Protein AF-A0AAD7W9Z5-F1 (afdb_monomer_lite)

pLDDT: mean 71.39, std 14.76, range [36.97, 93.81]

Organism: NCBI:txid143900

Structure (mmCIF, N/CA/C/O backbone):
data_AF-A0AAD7W9Z5-F1
#
_entry.id   AF-A0AAD7W9Z5-F1
#
loop_
_atom_site.group_PDB
_atom_site.id
_atom_site.type_symbol
_atom_site.label_atom_id
_atom_site.label_alt_id
_atom_site.label_comp_id
_atom_site.label_asym_id
_atom_site.label_entity_id
_atom_site.label_seq_id
_atom_site.pdbx_PDB_ins_code
_atom_site.Cartn_x
_atom_site.Cartn_y
_atom_site.Cartn_z
_atom_site.occupancy
_atom_site.B_iso_or_equiv
_atom_site.auth_seq_id
_atom_site.auth_comp_id
_atom_site.auth_asym_id
_atom_site.auth_atom_id
_atom_site.pdbx_PDB_model_num
ATOM 1 N N . MET A 1 1 ? -19.183 -27.902 31.928 1.00 38.31 1 MET A N 1
ATOM 2 C CA . MET A 1 1 ? -18.610 -26.879 32.825 1.00 38.31 1 MET A CA 1
ATOM 3 C C . MET A 1 1 ? -18.369 -27.532 34.178 1.00 38.31 1 MET A C 1
ATOM 5 O O . MET A 1 1 ? -19.325 -27.773 34.893 1.00 38.31 1 MET A O 1
ATOM 9 N N . LYS A 1 2 ? -17.130 -27.934 34.472 1.00 39.66 2 LYS A N 1
ATOM 10 C CA . LYS A 1 2 ? -16.700 -28.478 35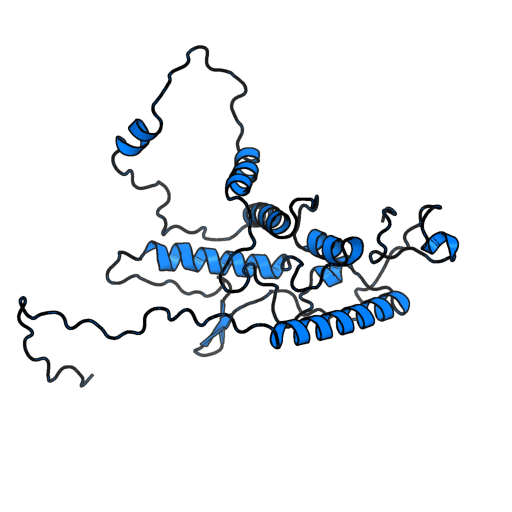.775 1.00 39.66 2 LYS A CA 1
ATOM 11 C C . LYS A 1 2 ? -15.309 -27.914 36.076 1.00 39.66 2 LYS A C 1
ATOM 13 O O . LYS A 1 2 ? -14.320 -28.629 36.000 1.00 39.66 2 LYS A O 1
ATOM 18 N N . GLY A 1 3 ? -15.227 -26.596 36.235 1.00 38.38 3 GLY A N 1
ATOM 19 C CA . GLY A 1 3 ? -13.948 -25.889 36.378 1.00 38.38 3 GLY A CA 1
ATOM 20 C C . GLY A 1 3 ? -13.946 -24.786 37.430 1.00 38.38 3 GLY A C 1
ATOM 21 O O . GLY A 1 3 ? -12.981 -24.044 37.490 1.00 38.38 3 GLY A O 1
ATOM 22 N N . LEU A 1 4 ? -15.008 -24.667 38.230 1.00 47.62 4 LEU A N 1
ATOM 23 C CA . LEU A 1 4 ? -15.148 -23.640 39.270 1.00 47.62 4 LEU A CA 1
ATOM 24 C C . LEU A 1 4 ? -15.564 -24.275 40.604 1.00 47.62 4 LEU A C 1
ATOM 26 O O . LEU A 1 4 ? -16.461 -23.800 41.285 1.00 47.62 4 LEU A O 1
ATOM 30 N N . GLU A 1 5 ? -14.943 -25.397 40.956 1.00 41.91 5 GLU A N 1
ATOM 31 C CA . GLU A 1 5 ? -15.053 -25.985 42.294 1.00 41.91 5 GLU A CA 1
ATOM 32 C C . GLU A 1 5 ? -13.655 -25.943 42.915 1.00 41.91 5 GLU A C 1
ATOM 34 O O . GLU A 1 5 ? -12.908 -26.916 42.854 1.00 41.91 5 GLU A O 1
ATOM 39 N N . GLY A 1 6 ? -13.258 -24.767 43.412 1.00 47.81 6 GLY A N 1
ATOM 40 C CA . GLY A 1 6 ? -11.971 -24.601 44.094 1.00 47.81 6 GLY A CA 1
ATOM 41 C C . GLY A 1 6 ? -11.399 -23.184 44.155 1.00 47.81 6 GLY A C 1
ATOM 42 O O . GLY A 1 6 ? -10.184 -23.057 44.253 1.00 47.81 6 GLY A O 1
ATOM 43 N N . GLU A 1 7 ? -12.211 -22.128 44.069 1.00 50.47 7 GLU A N 1
ATOM 44 C CA . GLU A 1 7 ? -11.710 -20.776 44.340 1.00 50.47 7 GLU A CA 1
ATOM 45 C C . GLU A 1 7 ? -11.716 -20.545 45.858 1.00 50.47 7 GLU A C 1
ATOM 47 O O . GLU A 1 7 ? -12.771 -20.401 46.473 1.00 50.47 7 GLU A O 1
ATOM 52 N N . GLU A 1 8 ? -10.527 -20.567 46.470 1.00 59.66 8 GLU A N 1
ATOM 53 C CA . GLU A 1 8 ? -10.303 -19.917 47.765 1.00 59.66 8 GLU A CA 1
ATOM 54 C C . GLU A 1 8 ? -10.731 -18.447 47.635 1.00 59.66 8 GLU A C 1
ATOM 56 O O . GLU A 1 8 ? -10.364 -17.780 46.665 1.00 59.66 8 GLU A O 1
ATOM 61 N N . GLU A 1 9 ? -11.523 -17.945 48.589 1.00 54.59 9 GLU A N 1
ATOM 62 C CA . GLU A 1 9 ? -11.908 -16.533 48.658 1.00 54.59 9 GLU A CA 1
ATOM 63 C C . GLU A 1 9 ? -10.648 -15.666 48.786 1.00 54.59 9 GLU A C 1
ATOM 65 O O . GLU A 1 9 ? -10.122 -15.466 49.880 1.00 54.59 9 GLU A O 1
ATOM 70 N N . SER A 1 10 ? -10.151 -15.142 47.663 1.00 62.84 10 SER A N 1
ATOM 71 C CA . SER A 1 10 ? -9.037 -14.199 47.670 1.00 62.84 10 SER A CA 1
ATOM 72 C C . SER A 1 10 ? -9.493 -12.907 48.344 1.00 62.84 10 SER A C 1
ATOM 74 O O . SER A 1 10 ? -10.409 -12.228 47.863 1.00 62.84 10 SER A O 1
ATOM 76 N N . THR A 1 11 ? -8.874 -12.558 49.466 1.00 65.62 11 THR A N 1
ATOM 77 C CA . THR A 1 11 ? -9.219 -11.341 50.206 1.00 65.62 11 THR A CA 1
ATOM 78 C C . THR A 1 11 ? -8.759 -10.093 49.442 1.00 65.62 11 THR A C 1
ATOM 80 O O . THR A 1 11 ? -7.706 -10.085 48.812 1.00 65.62 11 THR A O 1
ATOM 83 N N . PHE A 1 12 ? -9.521 -8.992 49.503 1.00 66.44 12 PHE A N 1
ATOM 84 C CA . PHE A 1 12 ? -9.233 -7.749 48.753 1.00 66.44 12 PHE A CA 1
ATOM 85 C C . PHE A 1 12 ? -7.821 -7.173 48.996 1.00 66.44 12 PHE A C 1
ATOM 87 O O . PHE A 1 12 ? -7.285 -6.454 48.156 1.00 66.44 12 PHE A O 1
ATOM 94 N N . TYR A 1 13 ? -7.217 -7.487 50.144 1.00 76.19 13 TYR A N 1
ATOM 95 C CA . TYR A 1 13 ? -5.885 -7.022 50.537 1.00 76.19 13 TYR A CA 1
ATOM 96 C C . TYR A 1 13 ? -4.757 -7.999 50.187 1.00 76.19 13 TYR A C 1
ATOM 98 O O . TYR A 1 13 ? -3.604 -7.743 50.543 1.00 76.19 13 TYR A O 1
ATOM 106 N N . GLU A 1 14 ? -5.050 -9.108 49.507 1.00 77.44 14 GLU A N 1
ATOM 107 C CA . GLU A 1 14 ? -4.006 -10.026 49.077 1.00 77.44 14 GLU A CA 1
ATOM 108 C C . GLU A 1 14 ? -3.076 -9.365 48.054 1.00 77.44 14 GLU A C 1
ATOM 110 O O . GLU A 1 14 ? -3.528 -8.807 47.047 1.00 77.44 14 GLU A O 1
ATOM 115 N N . PRO A 1 15 ? -1.750 -9.432 48.269 1.00 74.06 15 PRO A N 1
ATOM 116 C CA . PRO A 1 15 ? -0.794 -8.943 47.294 1.00 74.06 15 PRO A CA 1
ATOM 117 C C . PRO A 1 15 ? -0.960 -9.696 45.971 1.00 74.06 15 PRO A C 1
ATOM 119 O O . PRO A 1 15 ? -0.694 -10.899 45.892 1.00 74.06 15 PRO A O 1
ATOM 122 N N . ILE A 1 16 ? -1.341 -8.980 44.911 1.00 77.81 16 ILE A N 1
ATOM 123 C CA . ILE A 1 16 ? -1.392 -9.537 43.557 1.00 77.81 16 ILE A CA 1
ATOM 124 C C . ILE A 1 16 ? 0.024 -9.993 43.190 1.00 77.81 16 ILE A C 1
ATOM 126 O O . ILE A 1 16 ? 0.929 -9.179 42.974 1.00 77.81 16 ILE A O 1
ATOM 130 N N . LYS A 1 17 ? 0.238 -11.313 43.133 1.00 75.25 17 LYS A N 1
ATOM 131 C CA . LYS A 1 17 ? 1.529 -11.881 42.734 1.00 75.25 17 LYS A CA 1
ATOM 132 C C . LYS A 1 17 ? 1.850 -11.400 41.323 1.00 75.25 17 LYS A C 1
ATOM 134 O O . LYS A 1 17 ? 1.059 -11.583 40.401 1.00 75.25 17 LYS A O 1
ATOM 139 N N . LYS A 1 18 ? 3.027 -10.788 41.157 1.00 58.56 18 LYS A N 1
ATOM 140 C CA . LYS A 1 18 ? 3.518 -10.309 39.861 1.00 58.56 18 LYS A CA 1
ATOM 141 C C . LYS A 1 18 ? 3.390 -11.428 38.828 1.00 58.56 18 LYS A C 1
ATOM 143 O O . LYS A 1 18 ? 4.046 -12.463 38.951 1.00 58.56 18 LYS A O 1
ATOM 148 N N . ASN A 1 19 ? 2.556 -11.201 37.818 1.00 58.66 19 ASN A N 1
ATOM 149 C CA . ASN A 1 19 ? 2.355 -12.155 36.743 1.00 58.66 19 ASN A CA 1
ATOM 150 C C . ASN A 1 19 ? 3.692 -12.333 35.998 1.00 58.66 19 ASN A C 1
ATOM 152 O O . ASN A 1 19 ? 4.247 -11.362 35.479 1.00 58.66 19 ASN A O 1
ATOM 156 N N . ARG A 1 20 ? 4.250 -13.552 35.994 1.00 57.69 20 ARG A N 1
ATOM 157 C CA . ARG A 1 20 ? 5.502 -13.891 35.287 1.00 57.69 20 ARG A CA 1
ATOM 158 C C . ARG A 1 20 ? 5.224 -14.179 33.812 1.00 57.69 20 ARG A C 1
ATOM 160 O O . ARG A 1 20 ? 5.659 -15.188 33.271 1.00 57.69 20 ARG A O 1
ATOM 167 N N . VAL A 1 21 ? 4.460 -13.308 33.171 1.00 54.50 21 VAL A N 1
ATOM 168 C CA . VAL A 1 21 ? 4.366 -13.309 31.716 1.00 54.50 21 VAL A CA 1
ATOM 169 C C . VAL A 1 21 ? 5.627 -12.639 31.188 1.00 54.50 21 VAL A C 1
ATOM 171 O O . VAL A 1 21 ? 5.911 -11.488 31.524 1.00 54.50 21 VAL A O 1
ATOM 174 N N . ASP A 1 22 ? 6.408 -13.379 30.403 1.00 51.34 22 ASP A N 1
ATOM 175 C CA . ASP A 1 22 ? 7.519 -12.837 29.621 1.00 51.34 22 ASP A CA 1
ATOM 176 C C . ASP A 1 22 ? 6.942 -11.854 28.590 1.00 51.34 22 ASP A C 1
ATOM 178 O O . ASP A 1 22 ? 6.667 -12.199 27.441 1.00 51.34 22 ASP A O 1
ATOM 182 N N . PHE A 1 23 ? 6.688 -10.615 29.011 1.00 56.97 23 PHE A N 1
ATOM 183 C CA . PHE A 1 23 ? 6.266 -9.558 28.105 1.00 56.97 23 PHE A CA 1
ATOM 184 C C . PHE A 1 23 ? 7.381 -9.281 27.102 1.00 56.97 23 PHE A C 1
ATOM 186 O O . PHE A 1 23 ? 8.510 -8.994 27.496 1.00 56.97 23 PHE A O 1
ATOM 193 N N . PHE A 1 24 ? 7.023 -9.356 25.816 1.00 49.00 24 PHE A N 1
ATOM 194 C CA . PHE A 1 24 ? 7.778 -8.872 24.659 1.00 49.00 24 PHE A CA 1
ATOM 195 C C . PHE A 1 24 ? 9.296 -8.919 24.843 1.00 49.00 24 PHE A C 1
ATOM 197 O O . PHE A 1 24 ? 9.977 -7.892 24.849 1.00 49.00 24 PHE A O 1
ATOM 204 N N . ARG A 1 25 ? 9.845 -10.130 24.963 1.00 49.53 25 ARG A N 1
ATOM 205 C CA . ARG A 1 25 ? 11.282 -10.330 24.800 1.00 49.53 25 ARG A CA 1
ATOM 206 C C . ARG A 1 25 ? 11.608 -9.951 23.355 1.00 49.53 25 ARG A C 1
ATOM 208 O O . ARG A 1 25 ? 11.335 -10.722 22.438 1.00 49.53 25 ARG A O 1
ATOM 215 N N . GLN A 1 26 ? 12.117 -8.739 23.139 1.00 53.81 26 GLN A N 1
ATOM 216 C CA . GLN A 1 26 ? 12.660 -8.353 21.842 1.00 53.81 26 GLN A CA 1
ATOM 217 C C . GLN A 1 26 ? 13.863 -9.256 21.592 1.00 53.81 26 GLN A C 1
ATOM 219 O O . GLN A 1 26 ? 14.932 -9.070 22.171 1.00 53.81 26 GLN A O 1
ATOM 224 N N . VAL A 1 27 ? 13.655 -10.297 20.788 1.00 57.66 27 VAL A N 1
ATOM 225 C CA . VAL A 1 27 ? 14.752 -11.121 20.301 1.00 57.66 27 VAL A CA 1
ATOM 226 C C . VAL A 1 27 ? 15.644 -10.183 19.484 1.00 57.66 27 VAL A C 1
ATOM 228 O O . VAL A 1 27 ? 15.124 -9.499 18.597 1.00 57.66 27 VAL A O 1
ATOM 231 N N . PRO A 1 28 ? 16.953 -10.089 19.779 1.00 54.38 28 PRO A N 1
ATOM 232 C CA . PRO A 1 28 ? 17.857 -9.331 18.931 1.00 54.38 28 PRO A CA 1
ATOM 233 C C . PRO A 1 28 ? 17.739 -9.881 17.510 1.00 54.38 28 PRO A C 1
ATOM 235 O O . PRO A 1 28 ? 17.799 -11.096 17.315 1.00 54.38 28 PRO A O 1
ATOM 238 N N . ALA A 1 29 ? 17.529 -9.003 16.530 1.00 56.59 29 ALA A N 1
ATOM 239 C CA . ALA A 1 29 ? 17.425 -9.410 15.137 1.00 56.59 29 ALA A CA 1
ATOM 240 C C . ALA A 1 29 ? 18.687 -10.196 14.743 1.00 56.59 29 ALA A C 1
ATOM 242 O O . ALA A 1 29 ? 19.795 -9.659 14.781 1.00 56.59 29 ALA A O 1
ATOM 243 N N . SER A 1 30 ? 18.528 -11.476 14.395 1.00 53.31 30 SER A N 1
ATOM 244 C CA . SER A 1 30 ? 19.620 -12.272 13.842 1.00 53.31 30 SER A CA 1
ATOM 245 C C . SER A 1 30 ? 19.952 -11.740 12.453 1.00 53.31 30 SER A C 1
ATOM 247 O O . SER A 1 30 ? 19.076 -11.678 11.587 1.00 53.31 30 SER A O 1
ATOM 249 N N . VAL A 1 31 ? 21.206 -11.366 12.234 1.00 50.00 31 VAL A N 1
ATOM 250 C CA . VAL A 1 31 ? 21.675 -10.872 10.942 1.00 50.00 31 VAL A CA 1
ATOM 251 C C . VAL A 1 31 ? 21.902 -12.073 10.003 1.00 50.00 31 VAL A C 1
ATOM 253 O O . VAL A 1 31 ? 22.702 -12.957 10.293 1.00 50.00 31 VAL A O 1
ATOM 256 N N . ASP A 1 32 ? 21.176 -12.063 8.880 1.00 54.38 32 ASP A N 1
ATOM 257 C CA . ASP A 1 32 ? 21.696 -12.318 7.521 1.00 54.38 32 ASP A CA 1
ATOM 258 C C . ASP A 1 32 ? 21.782 -13.706 6.858 1.00 54.38 32 ASP A C 1
ATOM 260 O O . ASP A 1 32 ? 22.484 -13.838 5.860 1.00 54.38 32 ASP A O 1
ATOM 264 N N . SER A 1 33 ? 21.010 -14.727 7.244 1.00 46.16 33 SER A N 1
ATOM 265 C CA . SER A 1 33 ? 20.827 -15.885 6.328 1.00 46.16 33 SER A CA 1
ATOM 266 C C . SER A 1 33 ? 19.616 -15.731 5.396 1.00 46.16 33 SER A C 1
ATOM 268 O O . SER A 1 33 ? 19.648 -16.147 4.236 1.00 46.16 33 SER A O 1
ATOM 270 N N . SER A 1 34 ? 18.550 -15.088 5.876 1.00 56.56 34 SER A N 1
ATOM 271 C CA . SER A 1 34 ? 17.304 -14.869 5.136 1.00 56.56 34 SER A CA 1
ATOM 272 C C . SER A 1 34 ? 17.461 -13.842 4.012 1.00 56.56 34 SER A C 1
ATOM 274 O O . SER A 1 34 ? 17.059 -14.132 2.889 1.00 56.56 34 SER A O 1
ATOM 276 N N . LYS A 1 35 ? 18.125 -12.704 4.262 1.00 56.22 35 LYS A N 1
ATOM 277 C CA . LYS A 1 35 ? 18.332 -11.649 3.248 1.00 56.22 35 LYS A CA 1
ATOM 278 C C . LYS A 1 35 ? 19.175 -12.132 2.061 1.00 56.22 35 LYS A C 1
ATOM 280 O O . LYS A 1 35 ? 18.833 -11.870 0.913 1.00 56.22 35 LYS A O 1
ATOM 285 N N . GLN A 1 36 ? 20.226 -12.926 2.306 1.00 53.44 36 GLN A N 1
ATOM 286 C CA . GLN A 1 36 ? 21.023 -13.552 1.237 1.00 53.44 36 GLN A CA 1
ATOM 287 C C . GLN A 1 36 ? 20.207 -14.520 0.368 1.00 53.44 36 GLN A C 1
ATOM 289 O O . GLN A 1 36 ? 20.426 -14.596 -0.844 1.00 53.44 36 GLN A O 1
ATOM 294 N N . LYS A 1 37 ? 19.273 -15.268 0.969 1.00 59.41 37 LYS A N 1
ATOM 295 C CA . LYS A 1 37 ? 18.386 -16.168 0.226 1.00 59.41 37 LYS A CA 1
ATOM 296 C C . LYS A 1 37 ? 17.432 -15.378 -0.674 1.00 59.41 37 LYS A C 1
ATOM 298 O O . LYS A 1 37 ? 17.303 -15.731 -1.844 1.00 59.41 37 LYS A O 1
ATOM 303 N N . VAL A 1 38 ? 16.861 -14.284 -0.167 1.00 61.81 38 VAL A N 1
ATOM 304 C CA . VAL A 1 38 ? 15.957 -13.422 -0.944 1.00 61.81 38 VAL A CA 1
ATOM 305 C C . VAL A 1 38 ? 16.690 -12.716 -2.087 1.00 61.81 38 VAL A C 1
ATOM 307 O O . VAL A 1 38 ? 16.250 -12.806 -3.226 1.00 61.81 38 VAL A O 1
ATOM 310 N N . LEU A 1 39 ? 17.878 -12.148 -1.848 1.00 56.28 39 LEU A N 1
ATOM 311 C CA . LEU A 1 39 ? 18.725 -11.560 -2.902 1.00 56.28 39 LEU A CA 1
ATOM 312 C C . LEU A 1 39 ? 19.033 -12.547 -4.045 1.00 56.28 39 LEU A C 1
ATOM 314 O O . LEU A 1 39 ? 19.090 -12.169 -5.216 1.00 56.28 39 LEU A O 1
ATOM 318 N N . LYS A 1 40 ? 19.234 -13.831 -3.724 1.00 60.00 40 LYS A N 1
ATOM 319 C CA . LYS A 1 40 ? 19.494 -14.876 -4.725 1.00 60.00 40 LYS A CA 1
ATOM 320 C C . LYS A 1 40 ? 18.236 -15.235 -5.521 1.00 60.00 40 LYS A C 1
ATOM 322 O O . LYS A 1 40 ? 18.338 -15.477 -6.725 1.00 60.00 40 LYS A O 1
ATOM 327 N N . GLU A 1 41 ? 17.077 -15.268 -4.870 1.00 63.50 41 GLU A N 1
ATOM 328 C CA . GLU A 1 41 ? 15.776 -15.462 -5.520 1.00 63.50 41 GLU A CA 1
ATOM 329 C C . GLU A 1 41 ? 15.432 -14.273 -6.435 1.00 63.50 41 GLU A C 1
ATOM 331 O O . GLU A 1 41 ? 15.029 -14.488 -7.580 1.00 63.50 41 GLU A O 1
ATOM 336 N N . ASP A 1 42 ? 15.723 -13.046 -5.996 1.00 63.69 42 ASP A N 1
ATOM 337 C CA . ASP A 1 42 ? 15.557 -11.805 -6.758 1.00 63.69 42 ASP A CA 1
ATOM 338 C C . ASP A 1 42 ? 16.439 -11.776 -8.015 1.00 63.69 42 ASP A C 1
ATOM 340 O O . ASP A 1 42 ? 15.945 -11.517 -9.111 1.00 63.69 42 ASP A O 1
ATOM 344 N N . CYS A 1 43 ? 17.729 -12.120 -7.905 1.00 62.00 43 CYS A N 1
ATOM 345 C CA . CYS A 1 43 ? 18.634 -12.207 -9.060 1.00 62.00 43 CYS A CA 1
ATOM 346 C C . CYS A 1 43 ? 18.200 -13.282 -10.073 1.00 62.00 43 CYS A C 1
ATOM 348 O O . CYS A 1 43 ? 18.333 -13.099 -11.289 1.00 62.00 43 CYS A O 1
ATOM 350 N N . GLN A 1 44 ? 17.673 -14.414 -9.595 1.00 62.84 44 GLN A N 1
ATOM 351 C CA . GLN A 1 44 ? 17.134 -15.459 -10.469 1.00 62.84 44 GLN A CA 1
ATOM 352 C C . GLN A 1 44 ? 15.840 -15.016 -11.153 1.00 62.84 44 GLN A C 1
ATOM 354 O O . GLN A 1 44 ? 15.648 -15.313 -12.334 1.00 62.84 44 GLN A O 1
ATOM 359 N N . LEU A 1 45 ? 14.963 -14.312 -10.434 1.00 65.06 45 LEU A N 1
ATOM 360 C CA . LEU A 1 45 ? 13.738 -13.748 -10.986 1.00 65.06 45 LEU A CA 1
ATOM 361 C C . LEU A 1 45 ? 14.057 -12.668 -12.028 1.00 65.06 45 LEU A C 1
ATOM 363 O O . LEU A 1 45 ? 13.516 -12.737 -13.126 1.00 65.06 45 LEU A O 1
ATOM 367 N N . PHE A 1 46 ? 15.005 -11.768 -11.743 1.00 64.44 46 PHE A N 1
ATOM 368 C CA . PHE A 1 46 ? 15.506 -10.754 -12.678 1.00 64.44 46 PHE A CA 1
ATOM 369 C C . PHE A 1 46 ? 16.069 -11.385 -13.953 1.00 64.44 46 PHE A C 1
ATOM 371 O O . PHE A 1 46 ? 15.698 -10.993 -15.055 1.00 64.44 46 PHE A O 1
ATOM 378 N N . SER A 1 47 ? 16.922 -12.406 -13.823 1.00 59.09 47 SER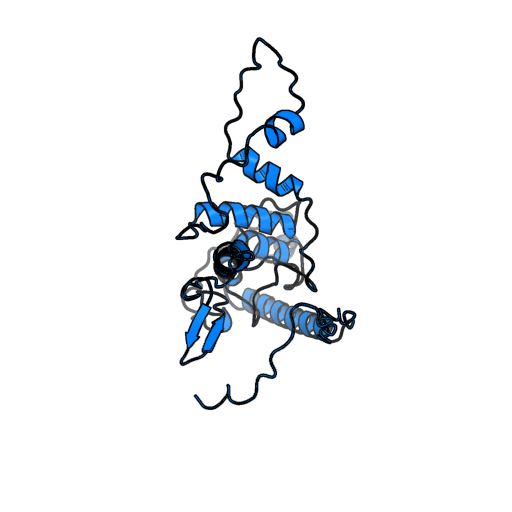 A N 1
ATOM 379 C CA . SER A 1 47 ? 17.506 -13.097 -14.983 1.00 59.09 47 SER A CA 1
ATOM 380 C C . SER A 1 47 ? 16.425 -13.753 -15.847 1.00 59.09 47 SER A C 1
ATOM 382 O O . SER A 1 47 ? 16.464 -13.661 -17.072 1.00 59.09 47 SER A O 1
ATOM 384 N N . LYS A 1 48 ? 15.423 -14.379 -15.216 1.00 61.88 48 LYS A N 1
ATOM 385 C CA . LYS A 1 48 ? 14.283 -14.988 -15.917 1.00 61.88 48 LYS A CA 1
ATOM 386 C C . LYS A 1 48 ? 13.394 -13.941 -16.579 1.00 61.88 48 LYS A C 1
ATOM 388 O O . LYS A 1 48 ? 12.984 -14.155 -17.712 1.00 61.88 48 LYS A O 1
ATOM 393 N N . LEU A 1 49 ? 13.135 -12.821 -15.909 1.00 65.00 49 LEU A N 1
ATOM 394 C CA . LEU A 1 49 ? 12.395 -11.684 -16.452 1.00 65.00 49 LEU A CA 1
ATOM 395 C C . LEU A 1 49 ? 13.097 -11.083 -17.657 1.00 65.00 49 LEU A C 1
ATOM 397 O O . LEU A 1 49 ? 12.475 -10.916 -18.693 1.00 65.00 49 LEU A O 1
ATOM 401 N N . PHE A 1 50 ? 14.394 -10.817 -17.547 1.00 59.12 50 PHE A N 1
ATOM 402 C CA . PHE A 1 50 ? 15.201 -10.251 -18.618 1.00 59.12 50 PHE A CA 1
ATOM 403 C C . PHE A 1 50 ? 15.241 -11.168 -19.848 1.00 59.12 50 PHE A C 1
ATOM 405 O O . PHE A 1 50 ? 15.012 -10.709 -20.965 1.00 59.12 50 PHE A O 1
ATOM 412 N N . ILE A 1 51 ? 15.452 -12.475 -19.649 1.00 58.19 51 ILE A N 1
ATOM 413 C CA . ILE A 1 51 ? 15.404 -13.466 -20.736 1.00 58.19 51 ILE A CA 1
ATOM 414 C C . ILE A 1 51 ? 13.985 -13.574 -21.305 1.00 58.19 51 ILE A C 1
ATOM 416 O O . ILE A 1 51 ? 13.815 -13.646 -22.521 1.00 58.19 51 ILE A O 1
ATOM 420 N N . SER A 1 52 ? 12.958 -13.558 -20.453 1.00 53.09 52 SER A N 1
ATOM 421 C CA . SER A 1 52 ? 11.563 -13.599 -20.892 1.00 53.09 52 SER A CA 1
ATOM 422 C C . SER A 1 52 ? 11.185 -12.346 -21.674 1.00 53.09 52 SER A C 1
ATOM 424 O O . SER A 1 52 ? 10.476 -12.485 -22.651 1.00 53.09 52 SER A O 1
ATOM 426 N N . CYS A 1 53 ? 11.686 -11.163 -21.314 1.00 55.78 53 CYS A N 1
ATOM 427 C CA . CYS A 1 53 ? 11.467 -9.916 -22.053 1.00 55.78 53 CYS A CA 1
ATOM 428 C C . CYS A 1 53 ? 12.218 -9.884 -23.390 1.00 55.78 53 CYS A C 1
ATOM 430 O O . CYS A 1 53 ? 11.794 -9.195 -24.309 1.00 55.78 53 CYS A O 1
ATOM 432 N N . GLN A 1 54 ? 13.346 -10.594 -23.505 1.00 51.56 54 GLN A N 1
ATOM 433 C CA . GLN A 1 54 ? 14.080 -10.711 -24.771 1.00 51.56 54 GLN A CA 1
ATOM 434 C C . GLN A 1 54 ? 13.506 -11.779 -25.706 1.00 51.56 54 GLN A C 1
ATOM 436 O O . GLN A 1 54 ? 13.627 -11.656 -26.919 1.00 51.56 54 GLN A O 1
ATOM 441 N N . SER A 1 55 ? 12.927 -12.847 -25.151 1.00 47.69 55 SER A N 1
ATOM 442 C CA . SER A 1 55 ? 12.390 -13.978 -25.924 1.00 47.69 55 SER A CA 1
ATOM 443 C C . SER A 1 55 ? 10.876 -13.921 -26.134 1.00 47.69 55 SER A C 1
ATOM 445 O O . SER A 1 55 ? 10.361 -14.667 -26.965 1.00 47.69 55 SER A O 1
ATOM 447 N N . ARG A 1 56 ? 10.161 -13.077 -25.376 1.00 51.78 56 ARG A N 1
ATOM 448 C CA . ARG A 1 56 ? 8.704 -12.896 -25.404 1.00 51.78 56 ARG A CA 1
ATOM 449 C C . ARG A 1 56 ? 8.353 -11.425 -25.159 1.00 51.78 56 ARG A C 1
ATOM 451 O O . ARG A 1 56 ? 8.981 -10.750 -24.346 1.00 51.78 56 ARG A O 1
ATOM 458 N N . GLU A 1 57 ? 7.314 -10.943 -25.825 1.00 56.75 57 GLU A N 1
ATOM 459 C CA . GLU A 1 57 ? 6.757 -9.601 -25.630 1.00 56.75 57 GLU A CA 1
ATOM 460 C C . GLU A 1 57 ? 5.988 -9.555 -24.290 1.00 56.75 57 GLU A C 1
ATOM 462 O O . GLU A 1 57 ? 4.794 -9.816 -24.237 1.00 56.75 57 GLU A O 1
ATOM 467 N N . CYS A 1 58 ? 6.677 -9.316 -23.167 1.00 62.47 58 CYS A N 1
ATOM 468 C CA . CYS A 1 58 ? 6.100 -9.411 -21.814 1.00 62.47 58 CYS A CA 1
ATOM 469 C C . CYS A 1 58 ? 5.607 -8.065 -21.272 1.00 62.47 58 CYS A C 1
ATOM 471 O O . CYS A 1 58 ? 6.330 -7.069 -21.374 1.00 62.47 58 CYS A O 1
ATOM 473 N N . ASP A 1 59 ? 4.412 -8.041 -20.642 1.00 72.00 59 ASP A N 1
ATOM 474 C CA . ASP A 1 59 ? 3.879 -6.810 -20.049 1.00 72.00 59 ASP A CA 1
ATOM 475 C C . ASP A 1 59 ? 4.489 -6.454 -18.721 1.00 72.00 59 ASP A C 1
ATOM 477 O O . ASP A 1 59 ? 4.051 -6.959 -17.704 1.00 72.00 59 ASP A O 1
ATOM 481 N N . LEU A 1 60 ? 5.478 -5.561 -18.718 1.00 73.19 60 LEU A N 1
ATOM 482 C CA . LEU A 1 60 ? 6.108 -5.127 -17.480 1.00 73.19 60 LEU A CA 1
ATOM 483 C C . LEU A 1 60 ? 5.161 -4.309 -16.590 1.00 73.19 60 LEU A C 1
ATOM 485 O O . LEU A 1 60 ? 5.223 -4.461 -15.376 1.00 73.19 60 LEU A O 1
ATOM 489 N N . LYS A 1 61 ? 4.255 -3.493 -17.135 1.00 76.44 61 LYS A N 1
ATOM 490 C CA . LYS A 1 61 ? 3.285 -2.756 -16.308 1.00 76.44 61 LYS A CA 1
ATOM 491 C C . LYS A 1 61 ? 2.318 -3.720 -15.618 1.00 76.44 61 LYS A C 1
ATOM 49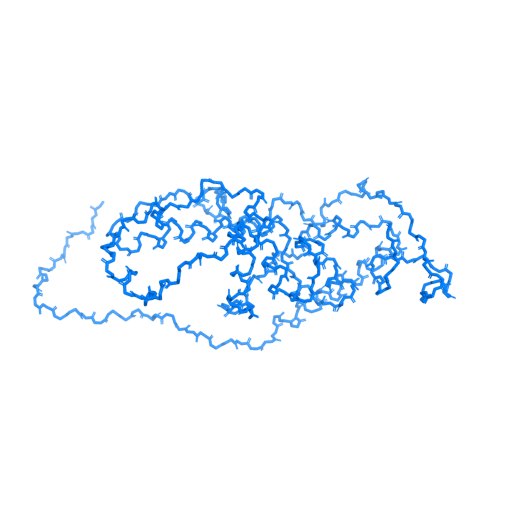3 O O . LYS A 1 61 ? 2.189 -3.669 -14.399 1.00 76.44 61 LYS A O 1
ATOM 498 N N . GLU A 1 62 ? 1.702 -4.630 -16.364 1.00 78.25 62 GLU A N 1
ATOM 499 C CA . GLU A 1 62 ? 0.806 -5.657 -15.833 1.00 78.25 62 GLU A CA 1
ATOM 500 C C . GLU A 1 62 ? 1.559 -6.616 -14.907 1.00 78.25 62 GLU A C 1
ATOM 502 O O . GLU A 1 62 ? 1.140 -6.844 -13.778 1.00 78.25 62 GLU A O 1
ATOM 507 N N . PHE A 1 63 ? 2.747 -7.083 -15.296 1.00 77.44 63 PHE A N 1
ATOM 508 C CA . PHE A 1 63 ? 3.598 -7.948 -14.473 1.00 77.44 63 PHE A CA 1
ATOM 509 C C . PHE A 1 63 ? 3.849 -7.366 -13.077 1.00 77.44 63 PHE A C 1
ATOM 511 O O . PHE A 1 63 ? 3.806 -8.106 -12.090 1.00 77.44 63 PHE A O 1
ATOM 518 N N . PHE A 1 64 ? 4.108 -6.056 -12.982 1.00 80.38 64 PHE A N 1
ATOM 519 C CA . PHE A 1 64 ? 4.375 -5.383 -11.708 1.00 80.38 64 PHE A CA 1
ATOM 520 C C . PHE A 1 64 ? 3.116 -5.052 -10.891 1.00 80.38 64 PHE A C 1
ATOM 522 O O . PHE A 1 64 ? 3.264 -4.760 -9.699 1.00 80.38 64 PHE A O 1
ATOM 529 N N . ARG A 1 65 ? 1.907 -5.175 -11.469 1.00 84.88 65 ARG A N 1
ATOM 530 C CA . ARG A 1 65 ? 0.630 -5.172 -10.722 1.00 84.88 65 ARG A CA 1
ATOM 531 C C . ARG A 1 65 ? 0.403 -6.474 -9.959 1.00 84.88 65 ARG A C 1
ATOM 533 O O . ARG A 1 65 ? -0.265 -6.478 -8.925 1.00 84.88 65 ARG A O 1
ATOM 540 N N . HIS A 1 66 ? 0.963 -7.578 -10.447 1.00 82.62 66 HIS A N 1
ATOM 541 C CA . HIS A 1 66 ? 0.877 -8.878 -9.789 1.00 82.62 66 HIS A CA 1
ATOM 542 C C . HIS A 1 66 ? 1.967 -9.062 -8.736 1.00 82.62 66 HIS A C 1
ATOM 544 O O . HIS A 1 66 ? 3.067 -8.520 -8.830 1.00 82.62 66 HIS A O 1
ATOM 550 N N . GLU A 1 67 ? 1.676 -9.881 -7.723 1.00 79.94 67 GLU A N 1
ATOM 551 C CA . GLU A 1 67 ? 2.685 -10.216 -6.726 1.00 79.94 67 GLU A CA 1
ATOM 552 C C . GLU A 1 67 ? 3.683 -11.231 -7.296 1.00 79.94 67 GLU A C 1
ATOM 554 O O . GLU A 1 67 ? 3.307 -12.308 -7.782 1.00 79.94 67 GLU A O 1
ATOM 559 N N . ASN A 1 68 ? 4.966 -10.873 -7.234 1.00 72.31 68 ASN A N 1
ATOM 560 C CA . ASN A 1 68 ? 6.052 -11.625 -7.865 1.00 72.31 68 ASN A CA 1
ATOM 561 C C . ASN A 1 68 ? 6.808 -12.508 -6.854 1.00 72.31 68 ASN A C 1
ATOM 563 O O . ASN A 1 68 ? 7.531 -13.425 -7.253 1.00 72.31 68 ASN A O 1
ATOM 567 N N . GLN A 1 69 ? 6.598 -12.264 -5.557 1.00 70.69 69 GLN A N 1
ATOM 568 C CA . GLN A 1 69 ? 7.095 -13.073 -4.445 1.00 70.69 69 GLN A CA 1
ATOM 569 C C . GLN A 1 69 ? 5.971 -13.924 -3.823 1.00 70.69 69 GLN A C 1
ATOM 571 O O . GLN A 1 69 ? 4.797 -13.786 -4.158 1.00 70.69 69 GLN A O 1
ATOM 576 N N . SER A 1 70 ? 6.319 -14.835 -2.909 1.00 66.25 70 SER A N 1
ATOM 577 C CA . SER A 1 70 ? 5.333 -15.647 -2.168 1.00 66.25 70 SER A CA 1
ATOM 578 C C . SER A 1 70 ? 4.473 -14.833 -1.200 1.00 66.25 70 SER A C 1
ATOM 580 O O . SER A 1 70 ? 3.432 -15.305 -0.750 1.00 66.25 70 SER A O 1
ATOM 582 N N . HIS A 1 71 ? 4.924 -13.634 -0.843 1.00 71.12 71 HIS A N 1
ATOM 583 C CA . HIS A 1 71 ? 4.218 -12.701 0.019 1.00 71.12 71 HIS A CA 1
ATOM 584 C C . HIS A 1 71 ? 4.585 -11.263 -0.375 1.00 71.12 71 HIS A C 1
ATOM 586 O O . HIS A 1 71 ? 5.716 -11.037 -0.808 1.00 71.12 71 HIS A O 1
ATOM 592 N N . PRO A 1 72 ? 3.676 -10.292 -0.198 1.00 72.94 72 PRO A N 1
ATOM 5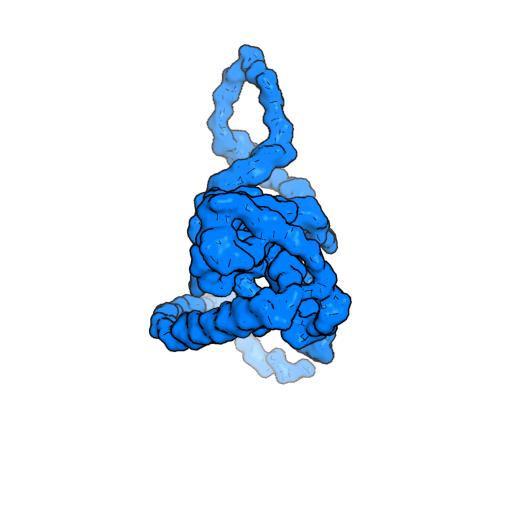93 C CA . PRO A 1 72 ? 3.961 -8.893 -0.491 1.00 72.94 72 PRO A CA 1
ATOM 594 C C . PRO A 1 72 ? 5.099 -8.325 0.355 1.00 72.94 72 PRO A C 1
ATOM 596 O O . PRO A 1 72 ? 5.312 -8.754 1.494 1.00 72.94 72 PRO A O 1
ATOM 599 N N . ALA A 1 73 ? 5.772 -7.306 -0.181 1.00 71.81 73 ALA A N 1
ATOM 600 C CA . ALA A 1 73 ? 6.744 -6.520 0.568 1.00 71.81 73 ALA A CA 1
ATOM 601 C C . ALA A 1 73 ? 6.099 -5.933 1.835 1.00 71.81 73 ALA A C 1
ATOM 603 O O . ALA A 1 73 ? 4.987 -5.392 1.807 1.00 71.81 73 ALA A O 1
ATOM 604 N N . ALA A 1 74 ? 6.793 -6.055 2.964 1.00 70.50 74 ALA A N 1
ATOM 605 C CA . ALA A 1 74 ? 6.324 -5.502 4.222 1.00 70.50 74 ALA A CA 1
ATOM 606 C C . ALA A 1 74 ? 6.489 -3.976 4.221 1.00 70.50 74 ALA A C 1
ATOM 608 O O . ALA A 1 74 ? 7.528 -3.467 3.821 1.00 70.50 74 ALA A O 1
ATOM 609 N N . LEU A 1 75 ? 5.494 -3.248 4.744 1.00 70.31 75 LEU A N 1
ATOM 610 C CA . LEU A 1 75 ? 5.600 -1.797 4.982 1.00 70.31 75 LEU A CA 1
ATOM 611 C C . LEU A 1 75 ? 6.540 -1.452 6.159 1.00 70.31 75 LEU A C 1
ATOM 613 O O . LEU A 1 75 ? 6.772 -0.279 6.463 1.00 70.31 75 LEU A O 1
ATOM 617 N N . SER A 1 76 ? 7.054 -2.468 6.852 1.00 66.00 76 SER A N 1
ATOM 618 C CA . SER A 1 76 ? 7.981 -2.358 7.971 1.00 66.00 76 SER A CA 1
ATOM 619 C C . SER A 1 76 ? 9.083 -3.414 7.873 1.00 66.00 76 SER A C 1
ATOM 621 O O . SER A 1 76 ? 8.831 -4.548 7.474 1.00 66.00 76 SER A O 1
ATOM 623 N N . ASP A 1 77 ? 10.294 -3.055 8.294 1.00 63.12 77 ASP A N 1
ATOM 624 C CA . ASP A 1 77 ? 11.425 -3.974 8.447 1.00 63.12 77 ASP A CA 1
ATOM 625 C C . ASP A 1 77 ? 11.681 -4.198 9.945 1.00 63.12 77 ASP A C 1
ATOM 627 O O . ASP A 1 77 ? 11.875 -3.250 10.712 1.00 63.12 77 ASP A O 1
ATOM 631 N N . GLY A 1 78 ? 11.607 -5.453 10.398 1.00 57.72 78 GLY A N 1
ATOM 632 C CA . GLY A 1 78 ? 11.840 -5.814 11.803 1.00 57.72 78 GLY A CA 1
ATOM 633 C C . GLY A 1 78 ? 10.925 -5.098 12.809 1.00 57.72 78 GLY A C 1
ATOM 634 O O . GLY A 1 78 ? 11.352 -4.790 13.920 1.00 57.72 78 GLY A O 1
ATOM 635 N N . GLY A 1 79 ? 9.686 -4.776 12.417 1.00 53.12 79 GLY A N 1
ATOM 636 C CA . GLY A 1 79 ? 8.730 -4.038 13.253 1.00 53.12 79 GLY A CA 1
ATOM 637 C C . GLY A 1 79 ? 8.938 -2.518 13.281 1.00 53.12 79 GLY A C 1
ATOM 638 O O . GLY A 1 79 ? 8.207 -1.819 13.982 1.00 53.12 79 GLY A O 1
ATOM 639 N N . LYS A 1 80 ? 9.894 -1.985 12.509 1.00 51.31 80 LYS A N 1
ATOM 640 C CA . LYS A 1 80 ? 10.078 -0.545 12.298 1.00 51.31 80 LYS A CA 1
ATOM 641 C C . LYS A 1 80 ? 9.535 -0.165 10.925 1.00 51.31 80 LYS A C 1
ATOM 643 O O . LYS A 1 80 ? 9.916 -0.761 9.925 1.00 51.31 80 LYS A O 1
ATOM 648 N N . LEU A 1 81 ? 8.648 0.826 10.864 1.00 59.19 81 LEU A N 1
ATOM 649 C CA . LEU A 1 81 ? 8.241 1.412 9.584 1.00 59.19 81 LEU A CA 1
ATOM 650 C C . LEU A 1 81 ? 9.468 1.992 8.869 1.00 59.19 81 LEU A C 1
ATOM 652 O O . LEU A 1 81 ? 10.380 2.508 9.527 1.00 59.19 81 LEU A O 1
ATOM 656 N N . HIS A 1 82 ? 9.474 1.945 7.535 1.00 63.88 82 HIS A N 1
ATOM 657 C CA . HIS A 1 82 ? 10.457 2.691 6.752 1.00 63.88 82 HIS A CA 1
ATOM 658 C C . HIS A 1 82 ? 10.444 4.165 7.188 1.00 63.88 82 HIS A C 1
ATOM 660 O O . HIS A 1 82 ? 9.385 4.756 7.417 1.00 63.88 82 HIS A O 1
ATOM 666 N N . THR A 1 83 ? 11.627 4.753 7.383 1.00 56.22 83 THR A N 1
ATOM 667 C CA . THR A 1 83 ? 11.762 6.080 7.991 1.00 56.22 83 THR A CA 1
ATOM 668 C C . THR A 1 83 ? 11.230 7.175 7.061 1.00 56.22 83 THR A C 1
ATOM 670 O O . THR A 1 83 ? 11.932 7.718 6.204 1.00 56.22 83 THR A O 1
ATOM 673 N N . CYS A 1 84 ? 9.972 7.552 7.276 1.00 58.00 84 CYS A N 1
ATOM 674 C CA . CYS A 1 84 ? 9.376 8.782 6.772 1.00 58.00 84 CYS A CA 1
ATOM 675 C C . CYS A 1 84 ? 9.274 9.813 7.906 1.00 58.00 84 CYS A C 1
ATOM 677 O O . CYS A 1 84 ? 9.091 9.465 9.075 1.00 58.00 84 CYS A O 1
ATOM 679 N N . GLN A 1 85 ? 9.408 11.102 7.584 1.00 63.22 85 GLN A N 1
ATOM 680 C CA . GLN A 1 85 ? 9.003 12.140 8.528 1.00 63.22 85 GLN A CA 1
ATOM 681 C C . GLN A 1 85 ? 7.474 12.191 8.546 1.00 63.22 85 GLN A C 1
ATOM 683 O O . GLN A 1 85 ? 6.852 12.310 7.493 1.00 63.22 85 GLN A O 1
ATOM 688 N N . LYS A 1 86 ? 6.867 12.108 9.739 1.00 64.06 86 LYS A N 1
ATOM 689 C CA . LYS A 1 86 ? 5.403 12.176 9.908 1.00 64.06 86 LYS A CA 1
ATOM 690 C C . LYS A 1 86 ? 4.790 13.439 9.283 1.00 64.06 86 LYS A C 1
ATOM 692 O O . LYS A 1 86 ? 3.659 13.378 8.822 1.00 64.06 86 LYS A O 1
ATOM 697 N N . SER A 1 87 ? 5.548 14.537 9.221 1.00 71.62 87 SER A N 1
ATOM 698 C CA . SER A 1 87 ? 5.165 15.798 8.567 1.00 71.62 87 SER A CA 1
ATOM 699 C C . SER A 1 87 ? 4.783 15.635 7.096 1.00 71.62 87 SER A C 1
ATOM 701 O O . SER A 1 87 ? 3.958 16.387 6.598 1.00 71.62 87 SER A O 1
ATOM 703 N N . HIS A 1 88 ? 5.325 14.638 6.398 1.00 70.44 88 HIS A N 1
ATOM 704 C CA . HIS A 1 88 ? 4.979 14.402 5.001 1.00 70.44 88 HIS A CA 1
ATOM 705 C C . HIS A 1 88 ? 3.533 13.932 4.811 1.00 70.44 88 HIS A C 1
ATOM 707 O O . HIS A 1 88 ? 2.916 14.258 3.800 1.00 70.44 88 HIS A O 1
ATOM 713 N N . LEU A 1 89 ? 2.983 13.179 5.773 1.00 73.69 89 LEU A N 1
ATOM 714 C CA . LEU A 1 89 ? 1.562 12.835 5.752 1.00 73.69 89 LEU A CA 1
ATOM 715 C C . LEU A 1 89 ? 0.719 14.107 5.876 1.00 73.69 89 LEU A C 1
ATOM 717 O O . LEU A 1 89 ? -0.273 14.246 5.171 1.00 73.69 89 LEU A O 1
ATOM 721 N N . THR A 1 90 ? 1.155 15.052 6.713 1.00 72.62 90 THR A N 1
ATOM 722 C CA . THR A 1 90 ? 0.507 16.357 6.852 1.00 72.62 90 THR A CA 1
ATOM 723 C C . THR A 1 90 ? 0.467 17.098 5.520 1.00 72.62 90 THR A C 1
ATOM 725 O O . THR A 1 90 ? -0.606 17.529 5.136 1.00 72.62 90 THR A O 1
ATOM 728 N N . THR A 1 91 ? 1.564 17.144 4.756 1.00 79.19 91 THR A N 1
ATOM 729 C CA . THR A 1 91 ? 1.583 17.798 3.432 1.00 79.19 91 THR A CA 1
ATOM 730 C C . THR A 1 91 ? 0.598 17.167 2.442 1.00 79.19 91 THR A C 1
ATOM 732 O O . THR A 1 91 ? -0.086 17.879 1.708 1.00 79.19 91 THR A O 1
ATOM 735 N N . ILE A 1 92 ? 0.495 15.831 2.423 1.00 79.31 92 ILE A N 1
ATOM 736 C CA . ILE A 1 92 ? -0.487 15.137 1.574 1.00 79.31 92 ILE A CA 1
ATOM 737 C C . ILE A 1 92 ? -1.907 15.539 1.987 1.00 79.31 92 ILE A C 1
ATOM 739 O O . ILE A 1 92 ? -2.715 15.878 1.127 1.00 79.31 92 ILE A O 1
ATOM 743 N N . LEU A 1 93 ? -2.205 15.532 3.287 1.00 78.81 93 LEU A N 1
ATOM 744 C CA . LEU A 1 93 ? -3.530 15.874 3.804 1.00 78.81 93 LEU A CA 1
ATOM 745 C C . LEU A 1 93 ? -3.868 17.361 3.604 1.00 78.81 93 LEU A C 1
ATOM 747 O O . LEU A 1 93 ? -4.985 17.679 3.216 1.00 78.81 93 LEU A O 1
ATOM 751 N N . GLU A 1 94 ? -2.909 18.265 3.804 1.00 79.56 94 GLU A N 1
ATOM 752 C CA . GLU A 1 94 ? -3.057 19.708 3.571 1.00 79.56 94 GLU A CA 1
ATOM 753 C C . GLU A 1 94 ? -3.400 20.005 2.113 1.00 79.56 94 GLU A C 1
ATOM 755 O O . GLU A 1 94 ? -4.271 20.828 1.855 1.00 79.56 94 GLU A O 1
ATOM 760 N N . SER A 1 95 ? -2.801 19.283 1.157 1.00 80.06 95 SER A N 1
ATOM 761 C CA . SER A 1 95 ? -3.121 19.448 -0.269 1.00 80.06 95 SER A CA 1
ATOM 762 C C . SER A 1 95 ? -4.577 19.113 -0.625 1.00 80.06 95 SER A C 1
ATOM 764 O O . SER A 1 95 ? -5.057 19.508 -1.685 1.00 80.06 95 SER A O 1
ATOM 766 N N . GLN A 1 96 ? -5.284 18.391 0.252 1.00 77.69 96 GLN A N 1
ATOM 767 C CA . GLN A 1 96 ? -6.694 18.033 0.081 1.00 77.69 96 GLN A CA 1
ATOM 768 C C . GLN A 1 96 ? -7.648 19.052 0.721 1.00 77.69 96 GLN A C 1
ATOM 770 O O . GLN A 1 96 ? -8.861 18.942 0.550 1.00 77.69 96 GLN A O 1
ATOM 775 N N . VAL A 1 97 ? -7.127 20.037 1.459 1.00 79.81 97 VAL A N 1
ATOM 776 C CA . VAL A 1 97 ? -7.921 21.056 2.149 1.00 79.81 97 VAL A CA 1
ATOM 777 C C . VAL A 1 97 ? -7.763 22.391 1.433 1.00 79.81 97 VAL A C 1
ATOM 779 O O . VAL A 1 97 ? -6.656 22.853 1.175 1.00 79.81 97 VAL A O 1
ATOM 782 N N . THR A 1 98 ? -8.877 23.059 1.142 1.00 73.00 98 THR A N 1
ATOM 783 C CA . THR A 1 98 ? -8.841 24.437 0.648 1.00 73.00 98 THR A CA 1
ATOM 784 C C . THR A 1 98 ? -8.491 25.370 1.804 1.00 73.00 98 THR A C 1
ATOM 786 O 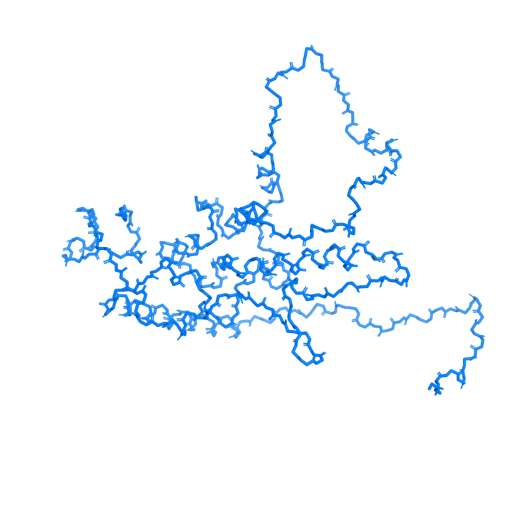O . THR A 1 98 ? -9.328 25.647 2.665 1.00 73.00 98 THR A O 1
ATOM 789 N N . THR A 1 99 ? -7.250 25.848 1.850 1.00 67.31 99 THR A N 1
ATOM 790 C CA . THR A 1 99 ? -6.872 26.945 2.745 1.00 67.31 99 THR A CA 1
ATOM 791 C C . THR A 1 99 ? -7.524 28.242 2.261 1.00 67.31 99 THR A C 1
ATOM 793 O O . THR A 1 99 ? -7.452 28.528 1.064 1.00 67.31 99 THR A O 1
ATOM 796 N N . PRO A 1 100 ? -8.161 29.035 3.140 1.00 69.25 100 PRO A N 1
ATOM 797 C CA . PRO A 1 100 ? -8.678 30.346 2.762 1.00 69.25 100 PRO A CA 1
ATOM 798 C C . PRO A 1 100 ? -7.548 31.234 2.219 1.00 69.25 100 PRO A C 1
ATOM 800 O O . PRO A 1 100 ? -6.510 31.358 2.859 1.00 69.25 100 PRO A O 1
ATOM 803 N N . GLU A 1 101 ? -7.754 31.848 1.052 1.00 62.28 101 GLU A N 1
ATOM 804 C CA . GLU A 1 101 ? -6.797 32.777 0.419 1.00 62.28 101 GLU A CA 1
ATOM 805 C C . GLU A 1 101 ? -6.738 34.147 1.114 1.00 62.28 101 GLU A C 1
ATOM 807 O O . GLU A 1 101 ? -5.780 34.894 0.933 1.00 62.28 101 GLU A O 1
ATOM 812 N N . ALA A 1 102 ? -7.763 34.493 1.894 1.00 71.75 102 ALA A N 1
ATOM 813 C CA . ALA A 1 102 ? -7.839 35.777 2.573 1.00 71.75 102 ALA A CA 1
ATOM 814 C C . ALA A 1 102 ? -7.077 35.731 3.902 1.00 71.75 102 ALA A C 1
ATOM 816 O O . ALA A 1 102 ? -7.442 34.972 4.805 1.00 71.75 102 ALA A O 1
ATOM 817 N N . GLU A 1 103 ? -6.056 36.581 4.037 1.00 61.25 103 GLU A N 1
ATOM 818 C CA . GLU A 1 103 ? -5.552 36.947 5.358 1.00 61.25 103 GLU A CA 1
ATOM 819 C C . GLU A 1 103 ? -6.689 37.638 6.128 1.00 61.25 103 GLU A C 1
ATOM 821 O O . GLU A 1 103 ? -7.340 38.530 5.579 1.00 61.25 103 GLU A O 1
ATOM 826 N N . PRO A 1 104 ? -6.995 37.214 7.364 1.00 66.94 104 PRO A N 1
ATOM 827 C CA . PRO A 1 104 ? -8.000 37.895 8.164 1.00 66.94 104 PRO A CA 1
ATOM 828 C C . PRO A 1 104 ? -7.533 39.326 8.470 1.00 66.94 104 PRO A C 1
ATOM 830 O O . PRO A 1 104 ? -6.383 39.526 8.857 1.00 66.94 104 PRO A O 1
ATOM 833 N N . ASP A 1 105 ? -8.437 40.305 8.348 1.00 75.19 105 ASP A N 1
ATOM 834 C CA . ASP A 1 105 ? -8.167 41.725 8.651 1.00 75.19 105 ASP A CA 1
ATOM 835 C C . ASP A 1 105 ? -7.676 41.941 10.099 1.00 75.19 105 ASP A C 1
ATOM 837 O O . ASP A 1 105 ? -6.972 42.906 10.393 1.00 75.19 105 ASP A O 1
ATOM 841 N N . ASP A 1 106 ? -8.005 41.001 10.991 1.00 72.94 106 ASP A N 1
ATOM 842 C CA . ASP A 1 106 ? -7.633 40.993 12.399 1.00 72.94 106 ASP A CA 1
ATOM 843 C C . ASP A 1 106 ? -6.838 39.727 12.755 1.00 72.94 106 ASP A C 1
ATOM 845 O O . ASP A 1 106 ? -7.267 38.595 12.517 1.00 72.94 106 ASP A O 1
ATOM 849 N N . THR A 1 107 ? -5.682 39.902 13.402 1.00 62.78 107 THR A N 1
ATOM 850 C CA . THR A 1 107 ? -4.884 38.785 13.930 1.00 62.78 107 THR A CA 1
ATOM 851 C C . THR A 1 107 ? -5.205 38.549 15.403 1.00 62.78 107 THR A C 1
ATOM 853 O O . THR A 1 107 ? -4.870 39.363 16.263 1.00 62.78 107 THR A O 1
ATOM 856 N N . ILE A 1 108 ? -5.792 37.393 15.717 1.00 66.88 108 ILE A N 1
ATOM 857 C CA . ILE A 1 108 ? -5.935 36.914 17.096 1.00 66.88 108 ILE A CA 1
ATOM 858 C C . ILE A 1 108 ? -4.857 35.856 17.338 1.00 66.88 108 ILE A C 1
ATOM 860 O O . ILE A 1 108 ? -4.928 34.749 16.806 1.00 66.88 108 ILE A O 1
ATOM 864 N N . ILE A 1 109 ? -3.850 36.187 18.150 1.00 67.81 109 ILE A N 1
ATOM 865 C CA . ILE A 1 109 ? -2.863 35.203 18.609 1.00 67.81 109 ILE A CA 1
ATOM 866 C C . ILE A 1 109 ? -3.513 34.381 19.715 1.00 67.81 109 ILE A C 1
ATOM 868 O O . ILE A 1 109 ? -3.773 34.875 20.812 1.00 67.81 109 ILE A O 1
ATOM 872 N N . ILE A 1 110 ? -3.780 33.116 19.412 1.00 66.38 110 ILE A N 1
ATOM 873 C CA . ILE A 1 110 ? -4.328 32.157 20.361 1.00 66.38 110 ILE A CA 1
ATOM 874 C C . ILE A 1 110 ? -3.207 31.187 20.727 1.00 66.38 110 ILE A C 1
ATOM 876 O O . ILE A 1 110 ? -2.601 30.578 19.846 1.00 66.38 110 ILE A O 1
ATOM 880 N N . ASP A 1 111 ? -2.941 31.015 22.021 1.00 80.06 111 ASP A N 1
ATOM 881 C CA . ASP A 1 111 ? -2.133 29.893 22.502 1.00 80.06 111 ASP A CA 1
ATOM 882 C C . ASP A 1 111 ? -2.861 28.599 22.134 1.00 80.06 111 ASP A C 1
ATOM 884 O O . ASP A 1 111 ? -3.810 28.234 22.810 1.00 80.06 111 ASP A O 1
ATOM 888 N N . GLY A 1 112 ? -2.458 27.921 21.058 1.00 69.38 112 GLY A N 1
ATOM 889 C CA . GLY A 1 112 ? -3.187 26.773 20.508 1.00 69.38 112 GLY A CA 1
ATOM 890 C C . GLY A 1 112 ? -3.423 25.628 21.501 1.00 69.38 112 GLY A C 1
ATOM 891 O O . GLY A 1 112 ? -4.391 24.883 21.345 1.00 69.38 112 GLY A O 1
ATOM 892 N N . ALA A 1 113 ? -2.607 25.508 22.555 1.00 68.69 113 ALA A N 1
ATOM 893 C CA . ALA A 1 113 ? -2.814 24.511 23.602 1.00 68.69 113 ALA A CA 1
ATOM 894 C C . ALA A 1 113 ? -3.981 24.876 24.538 1.00 68.69 113 ALA A C 1
ATOM 896 O O . ALA A 1 113 ? -4.693 23.987 25.009 1.00 68.69 113 ALA A O 1
ATOM 897 N N . ALA A 1 114 ? -4.218 26.166 24.790 1.00 71.25 114 ALA A N 1
ATOM 898 C CA . ALA A 1 114 ? -5.244 26.629 25.720 1.00 71.25 114 ALA A CA 1
ATOM 899 C C . ALA A 1 114 ? -6.689 26.338 25.243 1.00 71.25 114 ALA A C 1
ATOM 901 O O . ALA A 1 114 ? -7.460 25.803 26.041 1.00 71.25 114 ALA A O 1
ATOM 902 N N . PRO A 1 115 ? -7.099 26.568 23.976 1.00 67.69 115 PRO A N 1
ATOM 903 C CA . PRO A 1 115 ? -8.382 26.115 23.444 1.00 67.69 115 PRO A CA 1
ATOM 904 C C . PRO A 1 115 ? -8.500 24.597 23.453 1.00 67.69 115 PRO A C 1
ATOM 906 O O . PRO A 1 115 ? -9.510 24.074 23.902 1.00 67.69 115 PRO A O 1
ATOM 909 N N . VAL A 1 116 ? -7.468 23.873 23.004 1.00 68.44 116 VAL A N 1
ATOM 910 C CA . VAL A 1 116 ? -7.510 22.404 22.917 1.00 68.44 116 VAL A CA 1
ATOM 911 C C . VAL A 1 116 ? -7.726 21.770 24.295 1.00 68.44 116 VAL A C 1
ATOM 913 O O . VAL A 1 116 ? -8.514 20.836 24.410 1.00 68.44 116 VAL A O 1
ATOM 916 N N . ASN A 1 117 ? -7.096 22.319 25.337 1.00 64.00 117 ASN A N 1
ATOM 917 C CA . ASN A 1 117 ? -7.211 21.825 26.712 1.00 64.00 117 ASN A CA 1
ATOM 918 C C . ASN A 1 117 ? -8.421 22.384 27.484 1.00 64.00 117 ASN A C 1
ATOM 920 O O . ASN A 1 117 ? -8.841 21.777 28.466 1.00 64.00 117 ASN A O 1
ATOM 924 N N . SER A 1 118 ? -8.967 23.540 27.082 1.00 70.00 118 SER A N 1
ATOM 925 C CA . SER A 1 118 ? -10.164 24.142 27.703 1.00 70.00 118 SER A CA 1
ATOM 926 C C . SER A 1 118 ? -11.471 23.649 27.092 1.00 70.00 118 SER A C 1
ATOM 928 O O . SER A 1 118 ? -12.526 23.754 27.723 1.00 70.00 118 SER A O 1
ATOM 930 N N . LEU A 1 119 ? -11.419 23.081 25.885 1.00 59.19 119 LEU A N 1
ATOM 931 C CA . LEU A 1 119 ? -12.529 22.315 25.353 1.00 59.19 119 LEU A CA 1
ATOM 932 C C . LEU A 1 119 ? -12.750 21.117 26.293 1.00 59.19 119 LEU A C 1
ATOM 934 O O . LEU A 1 119 ? -11.842 20.295 26.441 1.00 59.19 119 LEU A O 1
ATOM 938 N N . PRO A 1 120 ? -13.939 20.967 26.919 1.00 62.03 120 PRO A N 1
ATOM 939 C CA . PRO A 1 120 ? -14.270 19.702 27.568 1.00 62.03 120 PRO A CA 1
ATOM 940 C C . PRO A 1 120 ? -14.065 18.599 26.527 1.00 62.03 120 PRO A C 1
ATOM 942 O O . PRO A 1 120 ? -14.304 18.892 25.350 1.00 62.03 120 PRO A O 1
ATOM 945 N N . PRO A 1 121 ? -13.627 17.378 26.899 1.00 58.16 121 PRO A N 1
ATOM 946 C CA . PRO A 1 121 ? -13.437 16.291 25.949 1.00 58.16 121 PRO A CA 1
ATOM 947 C C . PRO A 1 121 ? -14.757 16.068 25.217 1.00 58.16 121 PRO A C 1
ATOM 949 O O . PRO A 1 121 ? -15.666 15.388 25.691 1.00 58.16 121 PRO A O 1
ATOM 952 N N . ARG A 1 122 ? -14.901 16.730 24.069 1.00 51.31 122 ARG A N 1
ATOM 953 C CA . ARG A 1 122 ? -16.033 16.553 23.187 1.00 51.31 122 ARG A CA 1
ATOM 954 C C . ARG A 1 122 ? -15.868 15.123 22.730 1.00 51.31 122 ARG A C 1
ATOM 956 O O . ARG A 1 122 ? -14.773 14.747 22.312 1.00 51.31 122 ARG A O 1
ATOM 963 N N . SER A 1 123 ? -16.924 14.322 22.829 1.00 50.56 123 SER A N 1
ATOM 964 C CA . SER A 1 123 ? -16.986 13.095 22.051 1.00 50.56 123 SER A CA 1
ATOM 965 C C . SER A 1 123 ? -16.611 13.492 20.629 1.00 50.56 123 SER A C 1
ATOM 967 O O . SER A 1 123 ? -17.309 14.277 19.983 1.00 50.56 123 SER A O 1
ATOM 969 N N . SER A 1 124 ? -15.430 13.069 20.185 1.00 50.34 124 SER A N 1
ATOM 970 C CA . SER A 1 124 ? -15.013 13.256 18.810 1.00 50.34 124 SER A CA 1
ATOM 971 C C . SER A 1 124 ? -16.179 12.780 17.945 1.00 50.34 124 SER A C 1
ATOM 973 O O . SER A 1 124 ? -16.759 11.725 18.223 1.00 50.34 124 SER A O 1
ATOM 975 N N . LYS A 1 125 ? -16.601 13.587 16.957 1.00 50.84 125 LYS A N 1
ATOM 976 C CA . LYS A 1 125 ? -17.742 13.223 16.091 1.00 50.84 125 LYS A CA 1
ATOM 977 C C . LYS A 1 125 ? -17.552 11.821 15.500 1.00 50.84 125 LYS A C 1
ATOM 979 O O . LYS A 1 125 ? -18.525 11.108 15.294 1.00 50.84 125 LYS A O 1
ATOM 984 N N . THR A 1 126 ? -16.295 11.430 15.324 1.00 53.47 126 THR A N 1
ATOM 985 C CA . THR A 1 126 ? -15.829 10.073 15.086 1.00 53.47 126 THR A CA 1
ATOM 986 C C . THR A 1 126 ? -15.247 9.464 16.359 1.00 53.47 126 THR A C 1
ATOM 988 O O . THR A 1 126 ? -14.191 9.881 16.841 1.00 53.47 126 THR A O 1
ATOM 991 N N . LYS A 1 127 ? -15.910 8.453 16.931 1.00 59.56 127 LYS A N 1
ATOM 992 C CA . LYS A 1 127 ? -15.249 7.597 17.933 1.00 59.56 127 LYS A CA 1
ATOM 993 C C . LYS A 1 127 ? -14.073 6.898 17.247 1.00 59.56 127 LYS A C 1
ATOM 995 O O . LYS A 1 127 ? -14.214 6.496 16.102 1.00 59.56 127 LYS A O 1
ATOM 1000 N N . LEU A 1 128 ? -12.960 6.662 17.944 1.00 59.94 128 LEU A N 1
ATOM 1001 C CA . LEU A 1 128 ? -11.862 5.843 17.398 1.00 59.94 128 LEU A CA 1
ATOM 1002 C C . LEU A 1 128 ? -12.345 4.438 16.980 1.00 59.94 128 LEU A C 1
ATOM 1004 O O . LEU A 1 128 ? -11.728 3.790 16.143 1.00 59.94 128 LEU A O 1
ATOM 1008 N N . SER A 1 129 ? -13.468 3.982 17.550 1.00 61.69 129 SER A N 1
ATOM 1009 C CA . SER A 1 129 ? -14.137 2.731 17.193 1.00 61.69 129 SER A CA 1
ATOM 1010 C C . SER A 1 129 ? -14.945 2.773 15.897 1.00 61.69 129 SER A C 1
ATOM 1012 O O . SER A 1 129 ? -15.391 1.734 15.419 1.00 61.69 129 SER A O 1
ATOM 1014 N N . GLN A 1 130 ? -15.137 3.955 15.316 1.00 66.50 130 GLN A N 1
ATOM 1015 C CA . GLN A 1 130 ? -15.737 4.125 14.001 1.00 66.50 130 GLN A CA 1
ATOM 1016 C C . GLN A 1 130 ? -14.619 4.093 12.960 1.00 66.50 130 GLN A C 1
ATOM 1018 O O . GLN A 1 130 ? -13.980 5.105 12.681 1.00 66.50 130 GLN A O 1
ATOM 1023 N N . TYR A 1 131 ? -14.374 2.909 12.404 1.00 70.69 131 TYR A N 1
ATOM 1024 C CA . TYR A 1 131 ? -13.598 2.752 11.176 1.00 70.69 131 TYR A CA 1
ATOM 1025 C C . TYR A 1 131 ? -14.534 2.846 9.965 1.00 70.69 131 TYR A C 1
ATOM 1027 O O . TYR A 1 131 ? -15.724 2.530 10.094 1.00 70.69 131 TYR A O 1
ATOM 1035 N N . PRO A 1 132 ? -14.042 3.311 8.802 1.00 66.75 132 PRO A N 1
ATOM 1036 C CA . PRO A 1 132 ? -14.878 3.422 7.616 1.00 66.75 132 PRO A CA 1
ATOM 1037 C C . PRO A 1 132 ? -15.466 2.045 7.271 1.00 66.75 132 PRO A C 1
ATOM 1039 O O . PRO A 1 132 ? -14.766 1.044 7.398 1.00 66.75 132 PRO A O 1
ATOM 1042 N N . PRO A 1 133 ? -16.741 1.947 6.857 1.00 69.88 133 PRO A N 1
ATOM 1043 C CA . PRO A 1 133 ? -17.353 0.659 6.526 1.00 69.88 133 PRO A CA 1
ATOM 1044 C C . PRO A 1 133 ? -16.718 0.013 5.284 1.00 69.88 133 PRO A C 1
ATOM 1046 O O . PRO A 1 133 ? -16.824 -1.197 5.092 1.00 69.88 133 PRO A O 1
ATOM 1049 N N . VAL A 1 134 ? -16.061 0.820 4.448 1.00 82.81 134 VAL A N 1
ATOM 1050 C CA . VAL A 1 134 ? -15.392 0.434 3.206 1.00 82.81 134 VAL A CA 1
ATOM 1051 C C . VAL A 1 134 ? -14.148 1.308 3.055 1.00 82.81 134 VAL A C 1
ATOM 1053 O O . VAL A 1 134 ? -14.209 2.494 3.345 1.00 82.81 134 VAL A O 1
ATOM 1056 N N . VAL A 1 135 ? -13.038 0.723 2.604 1.00 87.06 135 VAL A N 1
ATOM 1057 C CA . VAL A 1 135 ? -11.875 1.480 2.113 1.00 87.06 135 VAL A CA 1
ATOM 1058 C C . VAL A 1 135 ? -12.124 1.750 0.635 1.00 87.06 135 VAL A C 1
ATOM 1060 O O . VAL A 1 135 ? -12.125 0.793 -0.153 1.00 87.06 135 VAL A O 1
ATOM 1063 N N . ASP A 1 136 ? -12.400 3.002 0.284 1.00 89.69 136 ASP A N 1
ATOM 1064 C CA . ASP A 1 136 ? -12.690 3.384 -1.098 1.00 89.69 136 ASP A CA 1
ATOM 1065 C C . ASP A 1 136 ? -11.411 3.681 -1.906 1.00 89.69 136 ASP A C 1
ATOM 1067 O O . ASP A 1 136 ? -10.283 3.530 -1.425 1.00 89.69 136 ASP A O 1
ATOM 1071 N N . ASP A 1 137 ? -11.576 4.007 -3.189 1.00 90.44 137 ASP A N 1
ATOM 1072 C CA . ASP A 1 137 ? -10.440 4.262 -4.075 1.00 90.44 137 ASP A CA 1
ATOM 1073 C C . ASP A 1 137 ? -9.750 5.609 -3.814 1.00 90.44 137 ASP A C 1
ATOM 1075 O O . ASP A 1 137 ? -8.564 5.728 -4.121 1.00 90.44 137 ASP A O 1
ATOM 1079 N N . GLU A 1 138 ? -10.434 6.604 -3.242 1.00 90.12 138 GLU A N 1
ATOM 1080 C CA . GLU A 1 138 ? -9.831 7.902 -2.906 1.00 90.12 138 GLU A CA 1
ATOM 1081 C C . GLU A 1 138 ? -8.961 7.794 -1.646 1.00 90.12 138 GLU A C 1
ATOM 1083 O O . GLU A 1 138 ? -7.822 8.286 -1.625 1.00 90.12 138 GLU A O 1
ATOM 1088 N N . ASP A 1 139 ? -9.437 7.045 -0.644 1.00 89.69 139 ASP A N 1
ATOM 1089 C CA . ASP A 1 139 ? -8.634 6.618 0.504 1.00 89.69 139 ASP A CA 1
ATOM 1090 C C . ASP A 1 139 ? -7.367 5.903 0.019 1.00 89.69 139 ASP A C 1
ATOM 1092 O O . ASP A 1 139 ? -6.243 6.220 0.430 1.00 89.69 139 ASP A O 1
ATOM 1096 N N . LEU A 1 140 ? -7.537 4.943 -0.899 1.00 92.12 140 LEU A N 1
ATOM 1097 C CA . LEU A 1 140 ? -6.432 4.133 -1.393 1.00 92.12 140 LEU A CA 1
ATOM 1098 C C . LEU A 1 140 ? -5.422 4.966 -2.192 1.00 92.12 140 LEU A C 1
ATOM 1100 O O . LEU A 1 140 ? -4.228 4.802 -1.962 1.00 92.12 140 LEU A O 1
ATOM 1104 N N . LYS A 1 141 ? -5.865 5.903 -3.043 1.00 92.19 141 LYS A N 1
ATOM 1105 C CA . LYS A 1 141 ? -4.974 6.838 -3.765 1.00 92.19 141 LYS A CA 1
ATOM 1106 C C . LYS A 1 141 ? -4.128 7.680 -2.814 1.00 92.19 141 LYS A C 1
ATOM 1108 O O . LYS A 1 141 ? -2.932 7.874 -3.035 1.00 92.19 141 LYS A O 1
ATOM 1113 N N . THR A 1 142 ? -4.735 8.181 -1.739 1.00 90.75 142 THR A N 1
ATOM 1114 C CA . THR A 1 142 ? -4.023 8.967 -0.721 1.00 90.75 142 THR A CA 1
ATOM 1115 C C . THR A 1 142 ? -2.947 8.123 -0.038 1.00 90.75 142 THR A C 1
ATOM 1117 O O . THR A 1 142 ? -1.800 8.555 0.122 1.00 90.75 142 THR A O 1
ATOM 1120 N N . LEU A 1 143 ? -3.299 6.888 0.320 1.00 91.81 143 LEU A N 1
ATOM 1121 C CA . LEU A 1 143 ? -2.392 5.944 0.965 1.00 91.81 143 LEU A CA 1
ATOM 1122 C C . LEU A 1 143 ? -1.285 5.459 0.022 1.00 91.81 143 LEU A C 1
ATOM 1124 O O . LEU A 1 143 ? -0.150 5.299 0.463 1.00 91.81 143 LEU A O 1
ATOM 1128 N N . GLU A 1 144 ? -1.568 5.276 -1.266 1.00 93.81 144 GLU A N 1
ATOM 1129 C CA . GLU A 1 144 ? -0.561 4.946 -2.276 1.00 93.81 144 GLU A CA 1
ATOM 1130 C C . GLU A 1 144 ? 0.501 6.031 -2.376 1.00 93.81 144 GLU A C 1
ATOM 1132 O O . GLU A 1 144 ? 1.681 5.710 -2.264 1.00 93.81 144 GLU A O 1
ATOM 1137 N N . LYS A 1 145 ? 0.111 7.307 -2.494 1.00 91.38 145 LYS A N 1
ATOM 1138 C CA . LYS A 1 145 ? 1.064 8.432 -2.513 1.00 91.38 145 LYS A CA 1
ATOM 1139 C C . LYS A 1 145 ? 1.971 8.417 -1.284 1.00 91.38 145 LYS A C 1
ATOM 1141 O O . LYS A 1 145 ? 3.192 8.548 -1.399 1.00 91.38 145 LYS A O 1
ATOM 1146 N N . PHE A 1 146 ? 1.386 8.187 -0.109 1.00 89.56 146 PHE A N 1
ATOM 1147 C CA . PHE A 1 146 ? 2.147 8.061 1.130 1.00 89.56 146 PHE A CA 1
ATOM 1148 C C . PHE A 1 146 ? 3.130 6.879 1.089 1.00 89.56 146 PHE A C 1
ATOM 1150 O O . PHE A 1 146 ? 4.302 7.040 1.435 1.00 89.56 146 PHE A O 1
ATOM 1157 N N . VAL A 1 147 ? 2.694 5.706 0.621 1.00 90.62 147 VAL A N 1
ATOM 1158 C CA . VAL A 1 147 ? 3.547 4.516 0.485 1.00 90.62 147 VAL A CA 1
ATOM 1159 C C . VAL A 1 147 ? 4.662 4.742 -0.531 1.00 90.62 147 VAL A C 1
ATOM 1161 O O . VAL A 1 147 ? 5.816 4.457 -0.220 1.00 90.62 147 VAL A O 1
ATOM 1164 N N . VAL A 1 148 ? 4.375 5.315 -1.699 1.00 91.94 148 VAL A N 1
ATOM 1165 C CA . VAL A 1 148 ? 5.397 5.656 -2.698 1.00 91.94 148 VAL A CA 1
ATOM 1166 C C . VAL A 1 148 ? 6.481 6.531 -2.070 1.00 91.94 148 VAL A C 1
ATOM 1168 O O . VAL A 1 148 ? 7.662 6.209 -2.192 1.00 91.94 148 VAL A O 1
ATOM 1171 N N . MET A 1 149 ? 6.097 7.562 -1.315 1.00 87.88 149 MET A N 1
ATOM 1172 C CA . MET A 1 149 ? 7.041 8.437 -0.614 1.00 87.88 149 MET A CA 1
ATOM 1173 C C . MET A 1 149 ? 7.829 7.736 0.503 1.00 87.88 149 MET A C 1
ATOM 1175 O O . MET A 1 149 ? 8.976 8.113 0.761 1.00 87.88 149 MET A O 1
ATOM 1179 N N . MET A 1 150 ? 7.250 6.730 1.172 1.00 87.06 150 MET A N 1
ATOM 1180 C CA . MET A 1 150 ? 7.971 5.924 2.167 1.00 87.06 150 MET A CA 1
ATOM 1181 C C . MET A 1 150 ? 9.116 5.129 1.536 1.00 87.06 150 MET A C 1
ATOM 1183 O O . MET A 1 150 ? 10.195 5.052 2.125 1.00 87.06 150 MET A O 1
ATOM 1187 N N . TYR A 1 151 ? 8.896 4.564 0.347 1.00 86.38 151 TYR A N 1
ATOM 1188 C CA . TYR A 1 151 ? 9.925 3.802 -0.363 1.00 86.38 151 TYR A CA 1
ATOM 1189 C C . TYR A 1 151 ? 10.884 4.722 -1.126 1.00 86.38 151 TYR A C 1
ATOM 1191 O O . TYR A 1 151 ? 12.092 4.478 -1.147 1.00 86.38 151 TYR A O 1
ATOM 1199 N N . ASP A 1 152 ? 10.393 5.803 -1.730 1.00 87.44 152 ASP A N 1
ATOM 1200 C CA . ASP A 1 152 ? 11.215 6.748 -2.475 1.00 87.44 152 ASP A CA 1
ATOM 1201 C C . ASP A 1 152 ? 10.631 8.164 -2.496 1.00 87.44 152 ASP A C 1
ATOM 1203 O O . ASP A 1 152 ? 9.731 8.491 -3.267 1.00 87.44 152 ASP A O 1
ATOM 1207 N N . ARG A 1 153 ? 11.240 9.049 -1.705 1.00 84.56 153 ARG A N 1
ATOM 1208 C CA . ARG A 1 153 ? 10.851 10.464 -1.605 1.00 84.56 153 ARG A CA 1
ATOM 1209 C C . ARG A 1 153 ? 11.047 11.255 -2.898 1.00 84.56 153 ARG A C 1
ATOM 1211 O O . ARG A 1 153 ? 10.458 12.316 -3.042 1.00 84.56 153 ARG A O 1
ATOM 1218 N N . SER A 1 154 ? 11.909 10.780 -3.797 1.00 86.06 154 SER A N 1
ATOM 1219 C CA . SER A 1 154 ? 12.166 11.422 -5.093 1.00 86.06 154 SER A CA 1
ATOM 1220 C C . SER A 1 154 ? 11.238 10.918 -6.199 1.00 86.06 154 SER A C 1
ATOM 1222 O O . SER A 1 154 ? 11.330 11.378 -7.336 1.00 86.06 154 SER A O 1
ATOM 1224 N N . SER A 1 155 ? 10.393 9.927 -5.896 1.00 88.19 155 SER A N 1
ATOM 1225 C CA . SER A 1 155 ? 9.458 9.368 -6.861 1.00 88.19 155 SER A CA 1
ATOM 1226 C C . SER A 1 155 ? 8.371 10.378 -7.208 1.00 88.19 155 SER A C 1
ATOM 1228 O O . SER A 1 155 ? 7.782 11.001 -6.330 1.00 88.19 155 SER A O 1
ATOM 1230 N N . THR A 1 156 ? 8.079 10.490 -8.500 1.00 87.81 156 THR A N 1
ATOM 1231 C CA . THR A 1 156 ? 6.940 11.247 -9.032 1.00 87.81 156 THR A CA 1
ATOM 1232 C C . THR A 1 156 ? 5.770 10.333 -9.398 1.00 87.81 156 THR A C 1
ATOM 1234 O O . THR A 1 156 ? 4.835 10.778 -10.054 1.00 87.81 156 THR A O 1
ATOM 1237 N N . ALA A 1 157 ? 5.842 9.042 -9.059 1.00 89.56 157 ALA A N 1
ATOM 1238 C CA . ALA A 1 157 ? 4.766 8.097 -9.326 1.00 89.56 157 ALA A CA 1
ATOM 1239 C C . ALA A 1 157 ? 3.558 8.393 -8.429 1.00 89.56 157 ALA A C 1
ATOM 1241 O O . ALA A 1 157 ? 3.709 8.599 -7.225 1.00 89.56 157 ALA A O 1
ATOM 1242 N N . GLU A 1 158 ? 2.361 8.379 -9.011 1.00 86.94 158 GLU A N 1
ATOM 1243 C CA . GLU A 1 158 ? 1.118 8.611 -8.269 1.00 86.94 158 GLU A CA 1
ATOM 1244 C C . GLU A 1 158 ? 0.592 7.340 -7.587 1.00 86.94 158 GLU A C 1
ATOM 1246 O O . GLU A 1 158 ? -0.095 7.436 -6.572 1.00 86.94 158 GLU A O 1
ATOM 1251 N N . GLY A 1 159 ? 0.942 6.163 -8.118 1.00 93.00 159 GLY A N 1
ATOM 1252 C CA . GLY A 1 159 ? 0.517 4.854 -7.625 1.00 93.00 159 GLY A CA 1
ATOM 1253 C C . GLY A 1 159 ? 1.687 3.922 -7.308 1.00 93.00 159 GLY A C 1
ATOM 1254 O O . GLY A 1 159 ? 2.795 4.064 -7.837 1.00 93.00 159 GLY A O 1
ATOM 1255 N N . VAL A 1 160 ? 1.439 2.935 -6.443 1.00 93.44 160 VAL A N 1
ATOM 1256 C CA . VAL A 1 160 ? 2.477 1.987 -6.005 1.00 93.44 160 VAL A CA 1
ATOM 1257 C C . VAL A 1 160 ? 2.934 1.041 -7.113 1.00 93.44 160 VAL A C 1
ATOM 1259 O O . VAL A 1 160 ? 4.112 0.701 -7.143 1.00 93.44 160 VAL A O 1
ATOM 1262 N N . ASP A 1 161 ? 2.063 0.667 -8.053 1.00 91.94 161 ASP A N 1
ATOM 1263 C CA . ASP A 1 161 ? 2.421 -0.238 -9.157 1.00 91.94 161 ASP A CA 1
ATOM 1264 C C . ASP A 1 161 ? 3.394 0.433 -10.147 1.00 91.94 161 ASP A C 1
ATOM 1266 O O . ASP A 1 161 ? 4.415 -0.150 -10.519 1.00 91.94 161 ASP A O 1
ATOM 1270 N N . ASP A 1 162 ? 3.157 1.703 -10.491 1.00 89.69 162 ASP A N 1
ATOM 1271 C CA . ASP A 1 162 ? 4.088 2.490 -11.312 1.00 89.69 162 ASP A CA 1
ATOM 1272 C C . ASP A 1 162 ? 5.416 2.725 -10.583 1.00 89.69 162 ASP A C 1
ATOM 1274 O O . ASP A 1 162 ? 6.497 2.633 -11.175 1.00 89.69 162 ASP A O 1
ATOM 1278 N N . ALA A 1 163 ? 5.349 2.986 -9.274 1.00 91.56 163 ALA A N 1
ATOM 1279 C CA . ALA A 1 163 ? 6.532 3.150 -8.442 1.00 91.56 163 ALA A CA 1
ATOM 1280 C C . ALA A 1 163 ? 7.352 1.854 -8.350 1.00 91.56 163 ALA A C 1
ATOM 1282 O O . ALA A 1 163 ? 8.580 1.914 -8.384 1.00 91.56 163 ALA A O 1
ATOM 1283 N N . ARG A 1 164 ? 6.702 0.683 -8.281 1.00 90.00 164 ARG A N 1
ATOM 1284 C CA . ARG A 1 164 ? 7.366 -0.630 -8.332 1.00 90.00 164 ARG A CA 1
ATOM 1285 C C . ARG A 1 164 ? 8.166 -0.783 -9.616 1.00 90.00 164 ARG A C 1
ATOM 1287 O O . ARG A 1 164 ? 9.364 -1.064 -9.545 1.00 90.00 164 ARG A O 1
ATOM 1294 N N . LEU A 1 165 ? 7.527 -0.553 -10.765 1.00 85.31 165 LEU A N 1
ATOM 1295 C CA . LEU A 1 165 ? 8.176 -0.670 -12.070 1.00 85.31 165 LEU A CA 1
ATOM 1296 C C . LEU A 1 165 ? 9.355 0.304 -12.203 1.00 85.31 165 LEU A C 1
ATOM 1298 O O . LEU A 1 165 ? 10.430 -0.099 -12.648 1.00 85.31 165 LEU A O 1
ATOM 1302 N N . ASP A 1 166 ? 9.173 1.565 -11.796 1.00 85.81 166 ASP A N 1
ATOM 1303 C CA . ASP A 1 166 ? 10.220 2.592 -11.820 1.00 85.81 166 ASP A CA 1
ATOM 1304 C C . ASP A 1 166 ? 11.423 2.220 -10.945 1.00 85.81 166 ASP A C 1
ATOM 1306 O O . ASP A 1 166 ? 12.571 2.221 -11.404 1.00 85.81 166 ASP A O 1
ATOM 1310 N N . MET A 1 167 ? 11.161 1.881 -9.681 1.00 86.75 167 MET A N 1
ATOM 1311 C CA . MET A 1 167 ? 12.201 1.560 -8.710 1.00 86.75 167 MET A CA 1
ATOM 1312 C C . MET A 1 167 ? 12.976 0.305 -9.104 1.00 86.75 167 MET A C 1
ATOM 1314 O O . MET A 1 167 ? 14.199 0.269 -8.958 1.00 86.75 167 MET A O 1
ATOM 1318 N N . PHE A 1 168 ? 12.284 -0.698 -9.638 1.00 81.88 168 PHE A N 1
ATOM 1319 C CA . PHE A 1 168 ? 12.923 -1.910 -10.125 1.00 81.88 168 PHE A CA 1
ATOM 1320 C C . PHE A 1 168 ? 13.735 -1.644 -11.396 1.00 81.88 168 PHE A C 1
ATOM 1322 O O . PHE A 1 168 ? 14.933 -1.909 -11.445 1.00 81.88 168 PHE A O 1
ATOM 1329 N N . SER A 1 169 ? 13.110 -1.066 -12.420 1.00 75.50 169 SER A N 1
ATOM 1330 C CA . SER A 1 169 ? 13.703 -0.985 -13.757 1.00 75.50 169 SER A CA 1
ATOM 1331 C C . SER A 1 169 ? 14.729 0.135 -13.881 1.00 75.50 169 SER A C 1
ATOM 1333 O O . SER A 1 169 ? 15.851 -0.072 -14.345 1.00 75.50 169 SER A O 1
ATOM 1335 N N . ARG A 1 170 ? 14.379 1.348 -13.444 1.00 76.44 170 ARG A N 1
ATOM 1336 C CA . ARG A 1 170 ? 15.241 2.525 -13.621 1.00 76.44 170 ARG A CA 1
ATOM 1337 C C . ARG A 1 170 ? 16.233 2.681 -12.477 1.00 76.44 170 ARG A C 1
ATOM 1339 O O . ARG A 1 170 ? 17.379 3.045 -12.728 1.00 76.44 170 ARG A O 1
ATOM 1346 N N . LYS A 1 171 ? 15.817 2.379 -11.243 1.00 80.38 171 LYS A N 1
ATOM 1347 C CA . LYS A 1 171 ? 16.660 2.542 -10.043 1.00 80.38 171 LYS A CA 1
ATOM 1348 C C . LYS A 1 171 ? 17.358 1.255 -9.599 1.00 80.38 171 LYS A C 1
ATOM 1350 O O . LYS A 1 171 ? 18.172 1.326 -8.683 1.00 80.38 171 LYS A O 1
ATOM 1355 N N . GLN A 1 172 ? 17.083 0.120 -10.254 1.00 75.94 172 GLN A N 1
ATOM 1356 C CA . GLN A 1 172 ? 17.733 -1.175 -9.999 1.00 75.94 172 GLN A CA 1
ATOM 1357 C C . GLN A 1 172 ? 17.648 -1.593 -8.524 1.00 75.94 172 GLN A C 1
ATOM 1359 O O . GLN A 1 172 ? 18.595 -2.137 -7.952 1.00 75.94 172 GLN A O 1
ATOM 1364 N N . ARG A 1 173 ? 16.514 -1.291 -7.879 1.00 80.19 173 ARG A N 1
ATOM 1365 C CA . ARG A 1 173 ? 16.278 -1.682 -6.490 1.00 80.19 173 ARG A CA 1
ATOM 1366 C C . ARG A 1 173 ? 15.931 -3.173 -6.402 1.00 80.19 173 ARG A C 1
ATOM 1368 O O . ARG A 1 173 ? 15.209 -3.668 -7.269 1.00 80.19 173 ARG A O 1
ATOM 1375 N N . PRO A 1 174 ? 16.393 -3.879 -5.352 1.00 75.12 174 PRO A N 1
ATOM 1376 C CA . PRO A 1 174 ? 15.961 -5.253 -5.090 1.00 75.12 174 PRO A CA 1
ATOM 1377 C C . PRO A 1 174 ? 14.459 -5.299 -4.763 1.00 75.12 174 PRO A C 1
ATOM 1379 O O . PRO A 1 174 ? 13.888 -4.284 -4.353 1.00 75.12 174 PRO A O 1
ATOM 1382 N N . TYR A 1 175 ? 13.815 -6.464 -4.901 1.00 73.94 175 TYR A N 1
ATOM 1383 C CA . TYR A 1 175 ? 12.359 -6.580 -4.721 1.00 73.94 175 TYR A CA 1
ATOM 1384 C C . TYR A 1 175 ? 11.909 -6.296 -3.283 1.00 73.94 175 TYR A C 1
ATOM 1386 O O . TYR A 1 175 ? 10.817 -5.781 -3.067 1.00 73.94 175 TYR A O 1
ATOM 1394 N N . GLU A 1 176 ? 12.746 -6.568 -2.283 1.00 73.25 176 GLU A N 1
ATOM 1395 C CA . GLU A 1 176 ? 12.438 -6.186 -0.896 1.00 73.25 176 GLU A CA 1
ATOM 1396 C C . GLU A 1 176 ? 12.378 -4.658 -0.696 1.00 73.25 176 GLU A C 1
ATOM 1398 O O . GLU A 1 176 ? 11.818 -4.178 0.287 1.00 73.25 176 GLU A O 1
ATOM 1403 N N . ALA A 1 177 ? 12.960 -3.885 -1.620 1.00 79.56 177 ALA A N 1
ATOM 1404 C CA . ALA A 1 177 ? 13.075 -2.430 -1.550 1.00 79.56 177 ALA A CA 1
ATOM 1405 C C . ALA A 1 177 ? 12.154 -1.688 -2.540 1.00 79.56 177 ALA A C 1
ATOM 1407 O O . ALA A 1 177 ? 12.364 -0.492 -2.787 1.00 79.56 177 ALA A O 1
ATOM 1408 N N . ILE A 1 178 ? 11.147 -2.374 -3.092 1.00 86.06 178 ILE A N 1
ATOM 1409 C CA . ILE A 1 178 ? 10.052 -1.768 -3.862 1.00 86.06 178 ILE A CA 1
ATOM 1410 C C . ILE A 1 178 ? 8.735 -1.852 -3.066 1.00 86.06 178 ILE A C 1
ATOM 1412 O O . ILE A 1 178 ? 8.570 -2.771 -2.260 1.00 86.06 178 ILE A O 1
ATOM 1416 N N . PRO A 1 179 ? 7.794 -0.906 -3.253 1.00 90.62 179 PRO A N 1
ATOM 1417 C CA . PRO A 1 179 ? 6.539 -0.9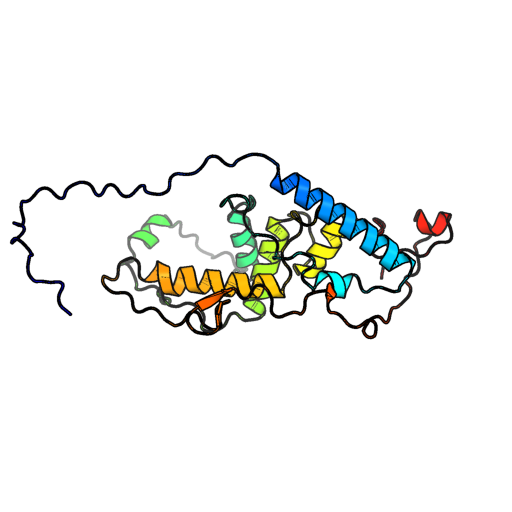01 -2.500 1.00 90.62 179 PRO A CA 1
ATOM 1418 C C . PRO A 1 179 ? 5.668 -2.126 -2.817 1.00 90.62 179 PRO A C 1
ATOM 1420 O O . PRO A 1 179 ? 5.869 -2.745 -3.859 1.00 90.62 179 PRO A O 1
ATOM 1423 N N . PRO A 1 180 ? 4.693 -2.504 -1.969 1.00 91.56 180 PRO A N 1
ATOM 1424 C CA . PRO A 1 180 ? 3.730 -3.563 -2.293 1.00 91.56 180 PRO A CA 1
ATOM 1425 C C . PRO A 1 180 ? 2.863 -3.193 -3.508 1.00 91.56 180 PRO A C 1
ATOM 1427 O O . PRO A 1 180 ? 2.742 -2.019 -3.848 1.00 91.56 180 PRO A O 1
ATOM 1430 N N . THR A 1 181 ? 2.238 -4.186 -4.149 1.00 92.44 181 THR A N 1
ATOM 1431 C CA . THR A 1 181 ? 1.244 -3.942 -5.218 1.00 92.44 181 THR A CA 1
ATOM 1432 C C . THR A 1 181 ? 0.017 -3.205 -4.678 1.00 92.44 181 THR A C 1
ATOM 1434 O O . THR A 1 181 ? -0.286 -3.303 -3.482 1.00 92.44 181 THR A O 1
ATOM 1437 N N . ARG A 1 182 ? -0.755 -2.528 -5.542 1.00 93.44 182 ARG A N 1
ATOM 1438 C CA . ARG A 1 182 ? -2.018 -1.871 -5.142 1.00 93.44 182 ARG A CA 1
ATOM 1439 C C . ARG A 1 182 ? -2.976 -2.854 -4.468 1.00 93.44 182 ARG A C 1
ATOM 1441 O O . ARG A 1 182 ? -3.558 -2.548 -3.425 1.00 93.44 182 ARG A O 1
ATOM 1448 N N . SER A 1 183 ? -3.115 -4.057 -5.033 1.00 92.44 183 SER A N 1
ATOM 1449 C CA . SER A 1 183 ? -3.994 -5.102 -4.488 1.00 92.44 183 SER A CA 1
ATOM 1450 C C . SER A 1 183 ? -3.542 -5.559 -3.097 1.00 92.44 183 SER A C 1
ATOM 1452 O O . SER A 1 183 ? -4.358 -5.653 -2.175 1.00 92.44 183 SER A O 1
ATOM 1454 N N . ALA A 1 184 ? -2.234 -5.752 -2.900 1.00 92.12 184 ALA A N 1
ATOM 1455 C CA . ALA A 1 184 ? -1.692 -6.104 -1.594 1.00 92.12 184 ALA A CA 1
ATOM 1456 C C . ALA A 1 184 ? -1.799 -4.967 -0.571 1.00 92.12 184 ALA A C 1
ATOM 1458 O O . ALA A 1 184 ? -2.146 -5.206 0.593 1.00 92.12 184 ALA A O 1
ATOM 1459 N N . LEU A 1 185 ? -1.559 -3.725 -1.004 1.00 93.56 185 LEU A N 1
ATOM 1460 C CA . LEU A 1 185 ? -1.725 -2.538 -0.176 1.00 93.56 185 LEU A CA 1
ATOM 1461 C C . LEU A 1 185 ? -3.170 -2.420 0.313 1.00 93.56 185 LEU A C 1
ATOM 1463 O O . LEU A 1 185 ? -3.383 -2.248 1.510 1.00 93.56 185 LEU A O 1
ATOM 1467 N N . LYS A 1 186 ? -4.165 -2.611 -0.561 1.00 93.44 186 LYS A N 1
ATOM 1468 C CA . LYS A 1 186 ? -5.586 -2.591 -0.181 1.00 93.44 186 LYS A CA 1
ATOM 1469 C C . LYS A 1 186 ? -5.893 -3.584 0.941 1.00 93.44 186 LYS A C 1
ATOM 1471 O O . LYS A 1 186 ? -6.552 -3.226 1.919 1.00 93.44 186 LYS A O 1
ATOM 1476 N N . GLN A 1 187 ? -5.385 -4.816 0.849 1.00 92.62 187 GLN A N 1
ATOM 1477 C CA . GLN A 1 187 ? -5.563 -5.797 1.926 1.00 92.62 187 GLN A CA 1
ATOM 1478 C C . GLN A 1 187 ? -4.840 -5.379 3.209 1.00 92.62 187 GLN A C 1
ATOM 1480 O O . GLN A 1 187 ? -5.372 -5.568 4.300 1.00 92.62 187 GLN A O 1
ATOM 1485 N N . HIS A 1 188 ? -3.648 -4.787 3.101 1.00 91.88 188 HIS A N 1
ATOM 1486 C CA . HIS A 1 188 ? -2.930 -4.261 4.261 1.00 91.88 188 HIS A CA 1
ATOM 1487 C C . HIS A 1 188 ? -3.711 -3.142 4.960 1.00 91.88 188 HIS A C 1
ATOM 1489 O O . HIS A 1 188 ? -3.873 -3.188 6.178 1.00 91.88 188 HIS A O 1
ATOM 1495 N N . VAL A 1 189 ? -4.236 -2.180 4.199 1.00 92.06 189 VAL A N 1
ATOM 1496 C CA . VAL A 1 189 ? -5.036 -1.060 4.713 1.00 92.06 189 VAL A CA 1
ATOM 1497 C C . VAL A 1 189 ? -6.280 -1.572 5.427 1.00 92.06 189 VAL A C 1
ATOM 1499 O O . VAL A 1 189 ? -6.538 -1.159 6.554 1.00 92.06 189 VAL A O 1
ATOM 1502 N N . LYS A 1 190 ? -6.999 -2.534 4.832 1.00 91.62 190 LYS A N 1
ATOM 1503 C CA . LYS A 1 190 ? -8.133 -3.195 5.489 1.00 91.62 190 LYS A CA 1
ATOM 1504 C C . LYS A 1 190 ? -7.728 -3.788 6.846 1.00 91.62 190 LYS A C 1
ATOM 1506 O O . LYS A 1 190 ? -8.353 -3.489 7.862 1.00 91.62 190 LYS A O 1
ATOM 1511 N N . ARG A 1 191 ? -6.642 -4.564 6.900 1.00 91.38 191 ARG A N 1
ATOM 1512 C CA . ARG A 1 191 ? -6.185 -5.165 8.164 1.00 91.38 191 ARG A CA 1
ATOM 1513 C C . ARG A 1 191 ? -5.818 -4.112 9.207 1.00 91.38 191 ARG A C 1
ATOM 1515 O O . ARG A 1 191 ? -6.226 -4.240 10.358 1.00 91.38 191 ARG A O 1
ATOM 1522 N N . ALA A 1 192 ? -5.088 -3.074 8.804 1.00 90.19 192 ALA A N 1
ATOM 1523 C CA . ALA A 1 192 ? -4.673 -1.993 9.691 1.00 90.19 192 ALA A CA 1
ATOM 1524 C C . ALA A 1 192 ? -5.878 -1.206 10.235 1.00 90.19 192 ALA A C 1
ATOM 1526 O O . ALA A 1 192 ? -5.957 -0.965 11.440 1.00 90.19 192 ALA A O 1
ATOM 1527 N N . ALA A 1 193 ? -6.845 -0.875 9.373 1.00 89.19 193 ALA A N 1
ATOM 1528 C CA . ALA A 1 193 ? -8.085 -0.207 9.756 1.00 89.19 193 ALA A CA 1
ATOM 1529 C C . ALA A 1 193 ? -8.894 -1.047 10.754 1.00 89.19 193 ALA A C 1
ATOM 1531 O O . ALA A 1 193 ? -9.336 -0.529 11.778 1.00 89.19 193 ALA A O 1
ATOM 1532 N N . TYR A 1 194 ? -9.013 -2.355 10.515 1.00 87.81 194 TYR A N 1
ATOM 1533 C CA . TYR A 1 194 ? -9.683 -3.272 11.434 1.00 87.81 194 TYR A CA 1
ATOM 1534 C C . TYR A 1 194 ? -8.954 -3.378 12.783 1.00 87.81 194 TYR A C 1
ATOM 1536 O O . TYR A 1 194 ? -9.577 -3.294 13.839 1.00 87.81 194 TYR A O 1
ATOM 1544 N N . GLN A 1 195 ? -7.627 -3.524 12.785 1.00 88.00 195 GLN A N 1
ATOM 1545 C CA . GLN A 1 195 ? -6.851 -3.610 14.026 1.00 88.00 195 GLN A CA 1
ATOM 1546 C C . GLN A 1 195 ? -6.965 -2.328 14.859 1.00 88.00 195 GLN A C 1
ATOM 1548 O O . GLN A 1 195 ? -7.260 -2.396 16.052 1.00 88.00 195 GLN A O 1
ATOM 1553 N N . ALA A 1 196 ? -6.785 -1.163 14.236 1.00 86.81 196 ALA A N 1
ATOM 1554 C CA . ALA A 1 196 ? -6.867 0.114 14.933 1.00 86.81 196 ALA A CA 1
ATOM 1555 C C . ALA A 1 196 ? -8.302 0.424 15.390 1.00 86.81 196 ALA A C 1
ATOM 1557 O O . ALA A 1 196 ? -8.537 0.743 16.557 1.00 86.81 196 ALA A O 1
ATOM 1558 N N . GLY A 1 197 ? -9.262 0.301 14.475 1.00 83.50 197 GLY A N 1
ATOM 1559 C CA . GLY A 1 197 ? -10.636 0.739 14.679 1.00 83.50 197 GLY A CA 1
ATOM 1560 C C . GLY A 1 197 ? -11.536 -0.279 15.365 1.00 83.50 197 GLY A C 1
ATOM 1561 O O . GLY A 1 197 ? -12.390 0.121 16.143 1.00 83.50 197 GLY A O 1
ATOM 1562 N N . CYS A 1 198 ? -11.364 -1.583 15.150 1.00 82.94 198 CYS A N 1
ATOM 1563 C CA . CYS A 1 198 ? -12.194 -2.595 15.812 1.00 82.94 198 CYS A CA 1
ATOM 1564 C C . CYS A 1 198 ? -11.560 -3.100 17.111 1.00 82.94 198 CYS A C 1
ATOM 1566 O O . CYS A 1 198 ? -12.271 -3.297 18.093 1.00 82.94 198 CYS A O 1
ATOM 1568 N N . ILE A 1 199 ? -10.243 -3.332 17.130 1.00 85.56 199 ILE A N 1
ATOM 1569 C CA . ILE A 1 199 ? -9.578 -3.974 18.274 1.00 85.56 199 ILE A CA 1
ATOM 1570 C C . ILE A 1 199 ? -9.054 -2.931 19.264 1.00 85.56 199 ILE A C 1
ATOM 1572 O O . ILE A 1 199 ? -9.432 -2.936 20.433 1.00 85.56 199 ILE A O 1
ATOM 1576 N N . TRP A 1 200 ? -8.189 -2.019 18.817 1.00 86.06 200 TRP A N 1
ATOM 1577 C CA . TRP A 1 200 ? -7.494 -1.099 19.728 1.00 86.06 200 TRP A CA 1
ATOM 1578 C C . TRP A 1 200 ? -8.377 0.027 20.260 1.00 86.06 200 TRP A C 1
ATOM 1580 O O . TRP A 1 200 ? -8.181 0.486 21.389 1.00 86.06 200 TRP A O 1
ATOM 1590 N N . SER A 1 201 ? -9.383 0.439 19.492 1.00 84.00 201 SER A N 1
ATOM 1591 C CA . SER A 1 201 ? -10.352 1.454 19.912 1.00 84.00 201 SER A CA 1
ATOM 1592 C C . SER A 1 201 ? -11.170 1.064 21.150 1.00 84.00 201 SER A C 1
ATOM 1594 O O . SER A 1 201 ? -11.692 1.940 21.837 1.00 84.00 201 SER A O 1
ATOM 1596 N N . GLN A 1 202 ? -11.265 -0.236 21.440 1.00 82.75 202 GLN A N 1
ATOM 1597 C CA . GLN A 1 202 ? -12.001 -0.791 22.574 1.00 82.75 202 GLN A CA 1
ATOM 1598 C C . GLN A 1 202 ? -11.070 -1.222 23.716 1.00 82.75 202 GLN A C 1
ATOM 1600 O O . GLN A 1 202 ? -11.483 -1.960 24.604 1.00 82.75 202 GLN A O 1
ATOM 1605 N N . SER A 1 203 ? -9.813 -0.764 23.718 1.00 83.25 203 SER A N 1
ATOM 1606 C CA . SER A 1 203 ? -8.793 -1.156 24.706 1.00 83.25 203 SER A CA 1
ATOM 1607 C C . SER A 1 203 ? -9.167 -0.872 26.166 1.00 83.25 203 SER A C 1
ATOM 1609 O O . SER A 1 203 ? -8.602 -1.487 27.066 1.00 83.25 203 SER A O 1
ATOM 1611 N N . THR A 1 204 ? -10.117 0.032 26.411 1.00 81.12 204 THR A N 1
ATOM 1612 C CA . THR A 1 204 ? -10.618 0.382 27.749 1.00 81.12 204 THR A CA 1
ATOM 1613 C C . THR A 1 204 ? -11.956 -0.277 28.101 1.00 81.12 204 THR A C 1
ATOM 1615 O O . THR A 1 204 ? -12.473 -0.057 29.195 1.00 81.12 204 THR A O 1
ATOM 1618 N N . VAL A 1 205 ? -12.536 -1.076 27.202 1.00 80.56 205 VAL A N 1
ATOM 1619 C CA . VAL A 1 205 ? -13.813 -1.768 27.420 1.00 80.56 205 VAL A CA 1
ATOM 1620 C C . VAL A 1 205 ? -13.536 -3.126 28.067 1.00 80.56 205 VAL A C 1
ATOM 1622 O O . VAL A 1 205 ? -12.793 -3.930 27.515 1.00 80.56 205 VAL A O 1
ATOM 1625 N N . CYS A 1 206 ? -14.147 -3.411 29.223 1.00 78.44 206 CYS A N 1
ATOM 1626 C CA . CYS A 1 206 ? -13.896 -4.651 29.978 1.00 78.44 206 CYS A CA 1
ATOM 1627 C C . CYS A 1 206 ? -14.281 -5.940 29.227 1.00 78.44 206 CYS A C 1
ATOM 1629 O O . CYS A 1 206 ? -13.762 -7.005 29.548 1.00 78.44 206 CYS A O 1
ATOM 1631 N N . GLN A 1 207 ? -15.180 -5.859 28.242 1.00 81.56 207 GLN A N 1
ATOM 1632 C CA . GLN A 1 207 ? -15.583 -6.966 27.368 1.00 81.56 207 GLN A CA 1
ATOM 1633 C C . GLN A 1 207 ? -15.868 -6.414 25.964 1.00 81.56 207 GLN A C 1
ATOM 1635 O O . GLN A 1 207 ? -17.012 -6.074 25.662 1.00 81.56 207 GLN A O 1
ATOM 1640 N N . PRO A 1 208 ? -14.835 -6.227 25.128 1.00 80.62 208 PRO A N 1
ATOM 1641 C CA . PRO A 1 208 ? -15.018 -5.644 23.810 1.00 80.62 208 PRO A CA 1
ATOM 1642 C C . PRO A 1 208 ? -15.744 -6.631 22.892 1.00 80.62 208 PRO A C 1
ATOM 1644 O O . PRO A 1 208 ? -15.340 -7.789 22.756 1.00 80.62 208 PRO A O 1
ATOM 1647 N N . GLU A 1 209 ? -16.798 -6.167 22.225 1.00 78.00 209 GLU A N 1
ATOM 1648 C CA . GLU A 1 209 ? -17.445 -6.940 21.170 1.00 78.00 209 GLU A CA 1
ATOM 1649 C C . GLU A 1 209 ? -16.569 -6.880 19.918 1.00 78.00 209 GLU A C 1
ATOM 1651 O O . GLU A 1 209 ? -16.260 -5.807 19.390 1.00 78.00 209 GLU A O 1
ATOM 1656 N N . THR A 1 210 ? -16.132 -8.044 19.442 1.00 75.88 210 THR A N 1
ATOM 1657 C CA . THR A 1 210 ? -15.325 -8.132 18.224 1.00 75.88 210 THR A CA 1
ATOM 1658 C C . THR A 1 210 ? -16.220 -8.442 17.040 1.00 75.88 210 THR A C 1
ATOM 1660 O O . THR A 1 210 ? -16.995 -9.399 17.050 1.00 75.88 210 THR A O 1
ATOM 1663 N N . GLN A 1 211 ? -16.118 -7.611 16.006 1.00 82.25 211 GLN A N 1
ATOM 1664 C CA . GLN A 1 211 ? -16.757 -7.904 14.732 1.00 82.25 211 GLN A CA 1
ATOM 1665 C C . GLN A 1 211 ? -15.988 -9.016 14.014 1.00 82.25 211 GLN A C 1
ATOM 1667 O O . GLN A 1 211 ? -14.884 -9.396 14.392 1.00 82.25 211 GLN A O 1
ATOM 1672 N N . THR A 1 212 ? -16.582 -9.583 12.971 1.00 86.50 212 THR A N 1
ATOM 1673 C CA . THR A 1 212 ? -15.876 -10.569 12.153 1.00 86.50 212 THR A CA 1
ATOM 1674 C C . THR A 1 212 ? -14.749 -9.893 11.357 1.00 86.50 212 THR A C 1
ATOM 1676 O O . THR A 1 212 ? -14.989 -8.856 10.737 1.00 86.50 212 THR A O 1
ATOM 1679 N N . PRO A 1 213 ? -13.537 -10.475 11.294 1.00 89.69 213 PRO A N 1
ATOM 1680 C CA . PRO A 1 213 ? -12.467 -9.980 10.427 1.00 89.69 213 PRO A CA 1
ATOM 1681 C C . PRO A 1 213 ? -12.686 -10.344 8.946 1.00 89.69 213 PRO A C 1
ATOM 1683 O O . PRO A 1 213 ? -11.853 -10.013 8.098 1.00 89.69 213 PRO A O 1
ATOM 1686 N N . ALA A 1 214 ? -13.779 -11.044 8.611 1.00 89.44 214 ALA A N 1
ATOM 1687 C CA . ALA A 1 214 ? -14.124 -11.363 7.229 1.00 89.44 214 ALA A CA 1
ATOM 1688 C C . ALA A 1 214 ? -14.153 -10.097 6.365 1.00 89.44 214 ALA A C 1
ATOM 1690 O O . ALA A 1 214 ? -14.699 -9.071 6.765 1.00 89.44 214 ALA A O 1
ATOM 1691 N N . ASN A 1 215 ? -13.581 -10.189 5.163 1.00 86.19 215 ASN A N 1
ATOM 1692 C CA . ASN A 1 215 ? -13.501 -9.104 4.174 1.00 86.19 215 ASN A CA 1
ATOM 1693 C C . ASN A 1 215 ? -12.606 -7.914 4.571 1.00 86.19 215 ASN A C 1
ATOM 1695 O O . ASN A 1 215 ? -12.359 -7.044 3.733 1.00 86.19 215 ASN A O 1
ATOM 1699 N N . TRP A 1 216 ? -12.029 -7.924 5.778 1.00 91.38 216 TRP A N 1
ATOM 1700 C CA . TRP A 1 216 ? -11.052 -6.947 6.269 1.00 91.38 216 TRP A CA 1
ATOM 1701 C C . TRP A 1 216 ? -9.600 -7.402 6.056 1.00 91.38 216 TRP A C 1
ATOM 1703 O O . TRP A 1 216 ? -8.707 -7.084 6.833 1.00 91.38 216 TRP A O 1
ATOM 1713 N N . GLY A 1 217 ? -9.350 -8.148 4.976 1.00 90.69 217 GLY A N 1
ATOM 1714 C CA . GLY A 1 217 ? -8.043 -8.742 4.680 1.00 90.69 217 GLY A CA 1
ATOM 1715 C C . GLY A 1 217 ? -7.835 -10.136 5.268 1.00 90.69 217 GLY A C 1
ATOM 1716 O O . GLY A 1 217 ? -6.718 -10.657 5.220 1.00 90.69 217 GLY A O 1
ATOM 1717 N N . TRP A 1 218 ? -8.910 -10.750 5.772 1.00 93.06 218 TRP A N 1
ATOM 1718 C CA . TRP A 1 218 ? -8.970 -12.158 6.147 1.00 93.06 218 TRP A CA 1
ATOM 1719 C C . TRP A 1 218 ? -10.157 -12.866 5.495 1.00 93.06 218 TRP A C 1
ATOM 1721 O O . TRP A 1 218 ? -11.210 -12.275 5.240 1.00 93.06 218 TRP A O 1
ATOM 1731 N N . THR A 1 219 ? -9.982 -14.164 5.268 1.00 93.38 219 THR A N 1
ATOM 1732 C CA . THR A 1 219 ? -11.027 -15.089 4.825 1.00 93.38 219 THR A CA 1
ATOM 1733 C C . THR A 1 219 ? -11.078 -16.299 5.749 1.00 93.38 219 THR A C 1
ATOM 1735 O O . THR A 1 219 ? -10.060 -16.688 6.332 1.00 93.38 219 THR A O 1
ATOM 1738 N N . LYS A 1 220 ? -12.262 -16.891 5.913 1.00 92.00 220 LYS A N 1
ATOM 1739 C CA . LYS A 1 220 ? -12.455 -18.059 6.775 1.00 92.00 220 LYS A CA 1
ATOM 1740 C C . LYS A 1 220 ? -12.335 -19.332 5.937 1.00 92.00 220 LYS A C 1
ATOM 1742 O O . LYS A 1 220 ? -13.101 -19.518 4.994 1.00 92.00 220 LYS A O 1
ATOM 1747 N N . LYS A 1 221 ? -11.393 -20.214 6.282 1.00 89.94 221 LYS A N 1
ATOM 1748 C CA . LYS A 1 221 ? -11.286 -21.563 5.701 1.00 89.94 221 LYS A CA 1
ATOM 1749 C C . LYS A 1 221 ? -11.465 -22.595 6.812 1.00 89.94 221 LYS A C 1
ATOM 1751 O O . LYS A 1 221 ? -10.568 -22.791 7.630 1.00 89.94 221 LYS A O 1
ATOM 1756 N N . GLY A 1 222 ? -12.638 -23.226 6.851 1.00 88.25 222 GLY A N 1
ATOM 1757 C CA . GLY A 1 222 ? -13.045 -24.061 7.984 1.00 88.25 222 GLY A CA 1
ATOM 1758 C C . GLY A 1 222 ? -13.154 -23.220 9.257 1.00 88.25 222 GLY A C 1
ATOM 1759 O O . GLY A 1 222 ? -13.826 -22.190 9.259 1.00 88.25 222 GLY A O 1
ATOM 1760 N N . ASP A 1 223 ? -12.437 -23.619 10.306 1.00 88.62 223 ASP A N 1
ATOM 1761 C CA . ASP A 1 223 ? -12.399 -22.902 11.589 1.00 88.62 223 ASP A CA 1
ATOM 1762 C C . ASP A 1 223 ? -11.226 -21.920 11.721 1.00 88.62 223 ASP A C 1
ATOM 1764 O O . ASP A 1 223 ? -11.082 -21.258 12.748 1.00 88.62 223 ASP A O 1
ATOM 1768 N N . LEU A 1 224 ? -10.396 -21.783 10.681 1.00 91.12 224 LEU A N 1
ATOM 1769 C CA . LEU A 1 224 ? -9.205 -20.939 10.710 1.00 91.12 224 LEU A CA 1
ATOM 1770 C C . LEU A 1 224 ? -9.361 -19.695 9.833 1.00 91.12 224 LEU A C 1
ATOM 1772 O O . LEU A 1 224 ? -9.820 -19.752 8.689 1.00 91.12 224 LEU A O 1
ATOM 1776 N N . TRP A 1 225 ? -8.908 -18.562 10.367 1.00 90.25 225 TRP A N 1
ATOM 1777 C CA . TRP A 1 225 ? -8.739 -17.329 9.607 1.00 90.25 225 TRP A CA 1
ATOM 1778 C C . TRP A 1 225 ? -7.427 -17.367 8.831 1.00 90.25 225 TRP A C 1
ATOM 1780 O O . TRP A 1 225 ? -6.362 -17.602 9.400 1.00 90.25 225 TRP A O 1
ATOM 1790 N N . GLN A 1 226 ? -7.502 -17.103 7.530 1.00 89.88 226 GLN A N 1
ATOM 1791 C CA . GLN A 1 226 ? -6.340 -16.972 6.658 1.00 89.88 226 GLN A CA 1
ATOM 1792 C C . GLN A 1 226 ? -6.218 -15.539 6.160 1.00 89.88 226 GLN A C 1
ATOM 1794 O O . GLN A 1 226 ? -7.217 -14.893 5.840 1.00 89.88 226 GLN A O 1
ATOM 1799 N N . ILE A 1 227 ? -4.982 -15.051 6.094 1.00 89.62 227 ILE A N 1
ATOM 1800 C CA . ILE A 1 227 ? -4.676 -13.729 5.550 1.00 89.62 227 ILE A CA 1
ATOM 1801 C C . ILE A 1 227 ? -4.921 -13.754 4.042 1.00 89.62 227 ILE A C 1
ATOM 1803 O O . ILE A 1 227 ? -4.432 -14.639 3.338 1.00 89.62 227 ILE A O 1
ATOM 1807 N N . VAL A 1 228 ? -5.647 -12.754 3.554 1.00 89.69 228 VAL A N 1
ATOM 1808 C CA . VAL A 1 228 ? -5.730 -12.446 2.128 1.00 89.69 228 VAL A CA 1
ATOM 1809 C C . VAL A 1 228 ? -4.601 -11.470 1.819 1.00 89.69 228 VAL A C 1
ATOM 1811 O O . VAL A 1 228 ? -4.612 -10.324 2.271 1.00 89.69 228 VAL A O 1
ATOM 1814 N N . TRP A 1 229 ? -3.578 -11.940 1.108 1.00 87.31 229 TRP A N 1
ATOM 1815 C CA . TRP A 1 229 ? -2.419 -11.113 0.764 1.00 87.31 229 TRP A CA 1
ATOM 1816 C C . TRP A 1 229 ? -2.683 -10.205 -0.429 1.00 87.31 229 TRP A C 1
ATOM 1818 O O . TRP A 1 229 ? -2.264 -9.058 -0.400 1.00 87.31 229 TRP A O 1
ATOM 1828 N N . THR A 1 230 ? -3.390 -10.707 -1.437 1.00 89.00 230 THR A N 1
ATOM 1829 C CA . THR A 1 230 ? -3.768 -10.011 -2.670 1.00 89.00 230 THR A CA 1
ATOM 1830 C C . THR A 1 230 ? -5.041 -10.660 -3.221 1.00 89.00 230 THR A C 1
ATOM 1832 O O . THR A 1 230 ? -5.318 -11.823 -2.920 1.00 89.00 230 THR A O 1
ATOM 1835 N N . GLU A 1 231 ? -5.832 -9.905 -3.981 1.00 87.06 231 GLU A N 1
ATOM 1836 C CA . GLU A 1 231 ? -6.988 -10.423 -4.739 1.00 87.06 231 GLU A CA 1
ATOM 1837 C C . GLU A 1 231 ? -6.604 -10.814 -6.177 1.00 87.06 231 GLU A C 1
ATOM 1839 O O . GLU A 1 231 ? -7.386 -11.462 -6.867 1.00 87.06 231 GLU A O 1
ATOM 1844 N N . LEU A 1 232 ? -5.401 -10.438 -6.628 1.00 83.44 232 LEU A N 1
ATOM 1845 C CA . LEU A 1 232 ? -4.898 -10.783 -7.955 1.00 83.44 232 LEU A CA 1
ATOM 1846 C C . LEU A 1 232 ? -4.213 -12.149 -7.941 1.00 83.44 232 LEU A C 1
ATOM 1848 O O . LEU A 1 232 ? -3.541 -12.512 -6.972 1.00 83.44 232 LEU A O 1
ATOM 1852 N N . THR A 1 233 ? -4.345 -12.881 -9.046 1.00 76.50 233 THR A N 1
ATOM 1853 C CA . THR A 1 233 ? -3.595 -14.117 -9.286 1.00 76.50 233 THR A CA 1
ATOM 1854 C C . THR A 1 233 ? -2.096 -13.852 -9.230 1.00 76.50 233 THR A C 1
ATOM 1856 O O . THR A 1 233 ? -1.614 -12.764 -9.557 1.00 76.50 233 THR A O 1
ATOM 1859 N N . HIS A 1 234 ? -1.328 -14.850 -8.801 1.00 69.88 234 HIS A N 1
ATOM 1860 C CA . HIS A 1 234 ? 0.121 -14.731 -8.856 1.00 69.88 234 HIS A CA 1
ATOM 1861 C C . HIS A 1 234 ? 0.584 -14.683 -10.308 1.00 69.88 234 HIS A C 1
ATOM 1863 O O . HIS A 1 234 ? 0.072 -15.405 -11.160 1.00 69.88 234 HIS A O 1
ATOM 1869 N N . CYS A 1 235 ? 1.630 -13.901 -10.576 1.00 65.62 235 CYS A N 1
ATOM 1870 C CA . CYS A 1 235 ? 2.144 -13.744 -11.934 1.00 65.62 235 CYS A CA 1
ATOM 1871 C C . CYS A 1 235 ? 2.535 -15.083 -12.602 1.00 65.62 235 CYS A C 1
ATOM 1873 O O . CYS A 1 235 ? 2.487 -15.209 -13.822 1.00 65.62 235 CYS A O 1
ATOM 1875 N N . ARG A 1 236 ? 2.899 -16.108 -11.815 1.00 60.34 236 ARG A N 1
ATOM 1876 C CA . ARG A 1 236 ? 3.244 -17.452 -12.321 1.00 60.34 236 ARG A CA 1
ATOM 1877 C C . ARG A 1 236 ? 2.059 -18.213 -12.925 1.00 60.34 236 ARG A C 1
ATOM 1879 O O . ARG A 1 236 ? 2.284 -19.215 -13.594 1.00 60.34 236 ARG A O 1
ATOM 1886 N N . GLU A 1 237 ? 0.837 -17.760 -12.671 1.00 58.47 237 GLU A N 1
ATOM 1887 C CA . GLU A 1 237 ? -0.410 -18.406 -13.092 1.00 58.47 237 GLU A CA 1
ATOM 1888 C C . GLU A 1 237 ? -1.090 -17.663 -14.258 1.00 58.47 237 GLU A C 1
ATOM 1890 O O . GLU A 1 237 ? -2.172 -18.061 -14.684 1.00 58.47 237 GLU A O 1
ATOM 1895 N N . LEU A 1 238 ? -0.472 -16.600 -14.794 1.00 58.91 238 LEU A N 1
ATOM 1896 C CA . LEU A 1 238 ? -1.033 -15.819 -15.899 1.00 58.91 238 LEU A CA 1
ATOM 1897 C C . LEU A 1 238 ? -0.961 -16.575 -17.242 1.00 58.91 238 LEU A C 1
ATOM 1899 O O . LEU A 1 238 ? 0.103 -17.108 -17.584 1.00 58.91 238 LEU A O 1
ATOM 1903 N N . PRO A 1 239 ? -2.048 -16.602 -18.041 1.00 53.66 239 PRO A N 1
ATOM 1904 C CA . PRO A 1 239 ? -2.024 -17.144 -19.397 1.00 53.66 239 PRO A CA 1
ATOM 1905 C C . PRO A 1 239 ? -1.105 -16.325 -20.313 1.00 53.66 239 PRO A C 1
ATOM 1907 O O . PRO A 1 239 ? -1.033 -15.105 -20.224 1.00 53.66 239 PRO A O 1
ATOM 1910 N N . ALA A 1 240 ? -0.449 -16.983 -21.272 1.00 51.31 240 ALA A N 1
ATOM 1911 C CA . ALA A 1 240 ? 0.407 -16.318 -22.261 1.00 51.31 240 ALA A CA 1
ATOM 1912 C C . ALA A 1 240 ? -0.353 -15.399 -23.250 1.00 51.31 240 ALA A C 1
ATOM 1914 O O . ALA A 1 240 ? 0.282 -14.718 -24.045 1.00 51.31 240 ALA A O 1
ATOM 1915 N N . ALA A 1 241 ? -1.691 -15.407 -23.237 1.00 42.25 241 ALA A N 1
ATOM 1916 C CA . ALA A 1 241 ? -2.543 -14.778 -24.249 1.00 42.25 241 ALA A CA 1
ATOM 1917 C C . ALA A 1 241 ? -2.903 -13.304 -23.972 1.00 42.25 241 ALA A C 1
ATOM 1919 O O . ALA A 1 241 ? -3.323 -12.620 -24.899 1.00 42.25 241 ALA A O 1
ATOM 1920 N N . ASP A 1 242 ? -2.678 -12.794 -22.758 1.00 44.06 242 ASP A N 1
ATOM 1921 C CA . ASP A 1 242 ? -2.923 -11.380 -22.406 1.00 44.06 242 ASP A CA 1
ATOM 1922 C C . ASP A 1 242 ? -1.699 -10.476 -22.701 1.00 44.06 242 ASP A C 1
ATOM 1924 O O . ASP A 1 242 ? -1.575 -9.373 -22.180 1.00 44.06 242 ASP A O 1
ATOM 1928 N N . GLN A 1 243 ? -0.763 -10.954 -23.531 1.00 44.59 243 GLN A N 1
ATOM 1929 C CA . GLN A 1 243 ? 0.557 -10.361 -23.785 1.00 44.59 243 GLN A CA 1
ATOM 1930 C C . GLN A 1 243 ? 0.653 -9.744 -25.193 1.00 44.59 243 GLN A C 1
ATOM 1932 O O . GLN A 1 243 ? 1.450 -10.193 -26.013 1.00 44.59 243 GLN A O 1
ATOM 1937 N N . VAL A 1 244 ? -0.175 -8.742 -25.505 1.00 36.97 244 VAL A N 1
ATOM 1938 C CA . VAL A 1 244 ? -0.055 -7.983 -26.767 1.00 36.97 244 VAL A CA 1
ATOM 1939 C C . VAL A 1 244 ? 0.626 -6.649 -26.497 1.00 36.97 244 VAL A C 1
ATOM 1941 O O . VAL A 1 244 ? 0.176 -5.906 -25.626 1.00 36.97 244 VAL A O 1
ATOM 1944 N N . TRP A 1 245 ? 1.663 -6.316 -27.277 1.00 50.88 245 TRP A N 1
ATOM 1945 C CA . TRP A 1 245 ? 2.401 -5.069 -27.088 1.00 50.88 245 TRP A CA 1
ATOM 1946 C C . TRP A 1 245 ? 2.782 -4.259 -28.311 1.00 50.88 245 TRP A C 1
ATOM 1948 O O . TRP A 1 245 ? 2.985 -4.758 -29.412 1.00 50.88 245 TRP A O 1
ATOM 1958 N N . MET A 1 246 ? 2.934 -2.966 -28.010 1.00 40.03 246 MET A N 1
ATOM 1959 C CA . MET A 1 246 ? 3.338 -1.861 -28.865 1.00 40.03 246 MET A CA 1
ATOM 1960 C C . MET A 1 246 ? 4.855 -1.634 -28.744 1.00 40.03 246 MET A C 1
ATOM 1962 O O . MET A 1 246 ? 5.393 -1.532 -27.641 1.00 40.03 246 MET A O 1
ATOM 1966 N N . GLN A 1 247 ? 5.549 -1.566 -29.882 1.00 45.00 247 GLN A N 1
ATOM 1967 C CA . GLN A 1 247 ? 6.971 -1.222 -29.957 1.00 45.00 247 GLN A CA 1
ATOM 1968 C C . GLN A 1 247 ? 7.186 0.258 -29.617 1.00 45.00 247 GLN A C 1
ATOM 1970 O O . GLN A 1 247 ? 6.457 1.116 -30.105 1.00 45.00 247 GLN A O 1
ATOM 1975 N N . VAL A 1 248 ? 8.213 0.546 -28.815 1.00 50.72 248 VAL A N 1
ATOM 1976 C CA . VAL A 1 248 ? 8.601 1.910 -28.437 1.00 50.72 248 VAL A CA 1
ATOM 1977 C C . VAL A 1 248 ? 9.768 2.378 -29.308 1.00 50.72 248 VAL A C 1
ATOM 1979 O O . VAL A 1 248 ? 10.807 1.712 -29.375 1.00 50.72 248 VAL A O 1
ATOM 1982 N N . GLU A 1 249 ? 9.632 3.534 -29.957 1.00 52.03 249 GLU A N 1
ATOM 1983 C CA . GLU A 1 249 ? 10.721 4.142 -30.727 1.00 52.03 249 GLU A CA 1
ATOM 1984 C C . GLU A 1 249 ? 11.838 4.640 -29.785 1.00 52.03 249 GLU A C 1
ATOM 1986 O O . GLU A 1 249 ? 11.607 5.465 -28.898 1.00 52.03 249 GLU A O 1
ATOM 1991 N N . CYS A 1 250 ? 13.082 4.146 -29.941 1.00 56.12 250 CYS A N 1
ATOM 1992 C CA . CYS A 1 250 ? 14.183 4.650 -29.108 1.00 56.12 250 CYS A CA 1
ATOM 1993 C C . CYS A 1 250 ? 14.629 6.047 -29.552 1.00 56.12 250 CYS A C 1
ATOM 1995 O O . CYS A 1 250 ? 14.927 6.286 -30.721 1.00 56.12 250 CYS A O 1
ATOM 1997 N N . CYS A 1 251 ? 14.839 6.940 -28.582 1.00 59.38 251 CYS A N 1
ATOM 1998 C CA . CYS A 1 251 ? 15.584 8.172 -28.803 1.00 59.38 251 CYS A CA 1
ATOM 1999 C C . CYS A 1 251 ? 17.027 7.875 -29.267 1.00 59.38 251 CYS A C 1
ATOM 2001 O O . CYS A 1 251 ? 17.745 7.086 -28.650 1.00 59.38 251 CYS A O 1
ATOM 2003 N N . SER A 1 252 ? 17.501 8.615 -30.271 1.00 59.41 252 SER A N 1
ATOM 2004 C CA . SER A 1 252 ? 18.799 8.478 -30.967 1.00 59.41 252 SER A CA 1
ATOM 2005 C C . SER A 1 252 ? 20.083 8.576 -30.115 1.00 59.41 252 SER A C 1
ATOM 2007 O O . SER A 1 252 ? 21.188 8.554 -30.651 1.00 59.41 252 SER A O 1
ATOM 2009 N N . ARG A 1 253 ? 19.971 8.700 -28.786 1.00 64.94 253 ARG A N 1
ATOM 2010 C CA . ARG A 1 253 ? 21.094 8.831 -27.836 1.00 64.94 253 ARG A CA 1
ATOM 2011 C C . ARG A 1 253 ? 21.195 7.677 -26.827 1.00 64.94 253 ARG A C 1
ATOM 2013 O O . ARG A 1 253 ? 22.037 7.729 -25.933 1.00 64.94 253 ARG A O 1
ATOM 2020 N N . CYS A 1 254 ? 20.342 6.655 -26.923 1.00 69.81 254 CYS A N 1
ATOM 2021 C CA . CYS A 1 254 ? 20.366 5.501 -26.020 1.00 69.81 254 CYS A CA 1
ATOM 2022 C C . CYS A 1 254 ? 21.398 4.445 -26.470 1.00 69.81 254 CYS A C 1
ATOM 2024 O O . CYS A 1 254 ? 21.640 4.276 -27.662 1.00 69.81 254 CYS A O 1
ATOM 2026 N N . LYS A 1 255 ? 21.977 3.676 -25.530 1.00 69.12 255 LYS A N 1
ATOM 2027 C CA . LYS A 1 255 ? 22.873 2.554 -25.885 1.00 69.12 255 LYS A CA 1
ATOM 2028 C C . LYS A 1 255 ? 22.167 1.525 -26.773 1.00 69.12 255 LYS A C 1
ATOM 2030 O O . LYS A 1 255 ? 22.798 1.013 -27.685 1.00 69.12 255 LYS A O 1
ATOM 2035 N N . CYS A 1 256 ? 20.878 1.263 -26.546 1.00 69.50 256 CYS A N 1
ATOM 2036 C CA . CYS A 1 256 ? 20.103 0.332 -27.369 1.00 69.50 256 CYS A CA 1
ATOM 2037 C C . CYS A 1 256 ? 20.099 0.758 -28.844 1.00 69.50 256 CYS A C 1
ATOM 2039 O O . CYS A 1 256 ? 20.415 -0.057 -29.701 1.00 69.50 256 CYS A O 1
ATOM 2041 N N . TYR A 1 257 ? 19.907 2.048 -29.126 1.00 70.50 257 TYR A N 1
ATOM 2042 C CA . TYR A 1 257 ? 19.955 2.621 -30.471 1.00 70.50 257 TYR A CA 1
ATOM 2043 C C . TYR A 1 257 ? 21.332 2.436 -31.117 1.00 70.50 257 TYR A C 1
ATOM 2045 O O . TYR A 1 257 ? 21.416 1.997 -32.260 1.00 70.50 257 TYR A O 1
ATOM 2053 N N . CYS A 1 258 ? 22.422 2.672 -30.374 1.00 66.44 258 CYS A N 1
ATOM 2054 C CA . CYS A 1 258 ? 23.782 2.434 -30.874 1.00 66.44 258 CYS A CA 1
ATOM 2055 C C . CYS A 1 258 ? 24.041 0.969 -31.267 1.00 66.44 258 CYS A C 1
ATOM 2057 O O . CYS A 1 258 ? 24.899 0.712 -32.107 1.00 66.44 258 CYS A O 1
ATOM 2059 N N . PHE A 1 259 ? 23.318 0.020 -30.666 1.00 68.62 259 PHE A N 1
ATOM 2060 C CA . PHE A 1 259 ? 23.402 -1.408 -30.979 1.00 68.62 259 PHE A CA 1
ATOM 2061 C C . PHE A 1 259 ? 22.270 -1.898 -31.902 1.00 68.62 259 PHE A C 1
ATOM 2063 O O . PHE A 1 259 ? 22.157 -3.100 -32.120 1.00 68.62 259 PHE A O 1
ATOM 2070 N N . GLY A 1 260 ? 21.438 -1.000 -32.447 1.00 65.56 260 GLY A N 1
ATOM 2071 C CA . GLY A 1 260 ? 20.301 -1.365 -33.301 1.00 65.56 260 GLY A CA 1
ATOM 2072 C C . GLY A 1 260 ? 19.186 -2.129 -32.573 1.00 65.56 260 GLY A C 1
ATOM 2073 O O . GLY A 1 260 ? 18.416 -2.842 -33.208 1.00 65.56 260 GLY A O 1
ATOM 2074 N N . LEU A 1 261 ? 19.117 -2.010 -31.246 1.00 67.06 261 LEU A N 1
ATOM 2075 C CA . LEU A 1 261 ? 18.121 -2.647 -30.387 1.00 67.06 261 LEU A CA 1
ATOM 2076 C C . LEU A 1 261 ? 17.006 -1.660 -30.022 1.00 67.06 261 LEU A C 1
ATOM 2078 O O . LEU A 1 261 ? 17.252 -0.469 -29.807 1.00 67.06 261 LEU A O 1
ATOM 2082 N N . THR A 1 262 ? 15.787 -2.172 -29.865 1.00 64.31 262 THR A N 1
ATOM 2083 C CA . THR A 1 262 ? 14.667 -1.422 -29.288 1.00 64.31 262 THR A CA 1
ATOM 2084 C C . THR A 1 262 ? 14.847 -1.272 -27.778 1.00 64.31 262 THR A C 1
ATOM 2086 O O . THR A 1 262 ? 15.369 -2.158 -27.095 1.00 64.31 262 THR A O 1
ATOM 2089 N N . CYS A 1 263 ? 14.432 -0.129 -27.233 1.00 65.44 263 CYS A N 1
ATOM 2090 C CA . CYS A 1 263 ? 14.390 0.033 -25.784 1.00 65.44 263 CYS A CA 1
ATOM 2091 C C . CYS A 1 263 ? 13.254 -0.787 -25.185 1.00 65.44 263 CYS A C 1
ATOM 2093 O O . CYS A 1 263 ? 12.188 -0.923 -25.776 1.00 65.44 263 CYS A O 1
ATOM 2095 N N . THR A 1 264 ? 13.487 -1.294 -23.980 1.00 64.62 264 THR A N 1
ATOM 2096 C CA . THR A 1 264 ? 12.464 -1.941 -23.158 1.00 64.62 264 THR A CA 1
ATOM 2097 C C . THR A 1 264 ? 12.242 -1.113 -21.899 1.00 64.62 264 THR A C 1
ATOM 2099 O O . THR A 1 264 ? 13.077 -0.276 -21.545 1.00 64.62 264 THR A O 1
ATOM 2102 N N . ALA A 1 265 ? 11.153 -1.364 -21.169 1.00 61.06 265 ALA A N 1
ATOM 2103 C CA . ALA A 1 265 ? 10.917 -0.669 -19.903 1.00 61.06 265 ALA A CA 1
ATOM 2104 C C . ALA A 1 265 ? 11.975 -0.994 -18.823 1.00 61.06 265 ALA A C 1
ATOM 2106 O O . ALA A 1 265 ? 12.042 -0.288 -17.824 1.00 61.06 265 ALA A O 1
ATOM 2107 N N . LEU A 1 266 ? 12.832 -2.007 -19.040 1.00 66.12 266 LEU A N 1
ATOM 2108 C CA . LEU A 1 266 ? 13.998 -2.321 -18.198 1.00 66.12 266 LEU A CA 1
ATOM 2109 C C . LEU A 1 266 ? 15.194 -1.392 -18.450 1.00 66.12 266 LEU A C 1
ATOM 2111 O O . LEU A 1 266 ? 16.161 -1.406 -17.687 1.00 66.12 266 LEU A O 1
ATOM 2115 N N . CYS A 1 267 ? 15.178 -0.612 -19.531 1.00 64.31 267 CYS A N 1
ATOM 2116 C CA . CYS A 1 267 ? 16.250 0.321 -19.830 1.00 64.31 267 CYS A CA 1
ATOM 2117 C C . CYS A 1 267 ? 16.187 1.541 -18.900 1.00 64.31 267 CYS A C 1
ATOM 2119 O O . CYS A 1 267 ? 15.130 2.104 -18.635 1.00 64.31 267 CYS A O 1
ATOM 2121 N N . SER A 1 268 ? 17.349 2.025 -18.459 1.00 65.12 268 SER A N 1
ATOM 2122 C CA . SER A 1 268 ? 17.437 3.235 -17.624 1.00 65.12 268 SER A CA 1
ATOM 2123 C C . SER A 1 268 ? 17.231 4.547 -18.402 1.00 65.12 268 SER A C 1
ATOM 2125 O O . SER A 1 268 ? 17.293 5.626 -17.816 1.00 65.12 268 SER A O 1
ATOM 2127 N N . CYS A 1 269 ? 17.049 4.492 -19.725 1.00 66.38 269 CYS A N 1
ATOM 2128 C CA . CYS A 1 269 ? 16.829 5.672 -20.560 1.00 66.38 269 CYS A CA 1
ATOM 2129 C C . CYS A 1 269 ? 15.377 6.176 -20.471 1.00 66.38 269 CYS A C 1
ATOM 2131 O O . CYS A 1 269 ? 14.447 5.414 -20.233 1.00 66.38 269 CYS A O 1
ATOM 2133 N N . ARG A 1 270 ? 15.178 7.484 -20.678 1.00 59.97 270 ARG A N 1
ATOM 2134 C CA . ARG A 1 270 ? 13.853 8.131 -20.724 1.00 59.97 270 ARG A CA 1
ATOM 2135 C C . ARG A 1 270 ? 13.312 8.185 -22.156 1.00 59.97 270 ARG A C 1
ATOM 2137 O O . ARG A 1 270 ? 13.100 9.271 -22.683 1.00 59.97 270 ARG A O 1
ATOM 2144 N N . CYS A 1 271 ? 13.188 7.039 -22.813 1.00 63.81 271 CYS A N 1
ATOM 2145 C CA . CYS A 1 271 ? 12.486 6.978 -24.095 1.00 63.81 271 CYS A CA 1
ATOM 2146 C C . CYS A 1 271 ? 10.984 6.908 -23.797 1.00 63.81 271 CYS A C 1
ATOM 2148 O O . CYS A 1 271 ? 10.586 6.123 -22.936 1.00 63.81 271 CYS A O 1
ATOM 2150 N N . GLU A 1 272 ? 10.190 7.794 -24.398 1.00 49.75 272 GLU A N 1
ATOM 2151 C CA . GLU A 1 272 ? 8.736 7.830 -24.189 1.00 49.75 272 GLU A CA 1
ATOM 2152 C C . GLU A 1 272 ? 8.097 6.563 -24.753 1.00 49.75 272 GLU A C 1
ATOM 2154 O O . GLU A 1 272 ? 8.505 6.122 -25.820 1.00 49.75 272 GLU A O 1
ATOM 2159 N N . VAL A 1 273 ? 7.159 5.984 -23.994 1.00 46.50 273 VAL A N 1
ATOM 2160 C CA . VAL A 1 273 ? 6.358 4.793 -24.338 1.00 46.50 273 VAL A CA 1
ATOM 2161 C C . VAL A 1 273 ? 5.202 5.187 -25.239 1.00 46.50 273 VAL A C 1
ATOM 2163 O O . VAL A 1 273 ? 4.542 6.189 -24.883 1.00 46.50 273 VAL A O 1
#

Secondary structure (DSSP, 8-state):
----S------TTS--PPP-------PPPPPSSHHHHHHHHHHHHHHHHHHHHHHS---HHHHHHS--SSSPPPSEETTEEP---THHHHHHHHTTS---SSPPSS-----THHHHHHS-----SS-TT---SS--HHHHHHHHHHHHHHH-TT---SSHHHHHHHHHHTT---GGGSPPPHHHHHHHHHHHHHIIIIIGGGTT-SSPPPPP-BTTTEEEETTEEEE---SSPPGGG--GGG---PPPPPPTTSHHHHTTPPP-TTSSS----

Radius of gyration: 25.87 Å; chains: 1; bounding box: 42×70×84 Å

Sequence (273 aa):
MKGLEGEEESTFYEPIKKNRVDFFRQVPASVDSSKQKVLKEDCQLFSKLFISCQSRECDLKEFFRHENQSHPAALSDGGKLHTCQKSHLTTILESQVTTPEAEPDDTIIIDGAAPVNSLPPRSSKTKLSQYPPVVDDEDLKTLEKFVVMMYDRSSTAEGVDDARLDMFSRKQRPYEAIPPTRSALKQHVKRAAYQAGCIWSQSTVCQPETQTPANWGWTKKGDLWQIVWTELTHCRELPAADQVWMQVECCSRCKCYCFGLTCTALCSCRCEV

Foldseek 3Di:
DPDPPDDDPDDPPDPDPPPPDPPDPLDPDDDDPVVVVLLVVQVVLVVVVVVCVVVDLADLLVQLLFDADPFWQDCADSPHGQDDDPVVLVVLVVVVDDDDPDDPPDDDDDPVVCVVVPPDPDCPPDQQLDFPPDCDPVNLQSVQCVQLCSLPVPDPDSGQSVSQLCCCQQVVDGRSSGHTRSQQVRLVVLQVSLCRNQPVSCVVPPDGDGDDCPPSQWDDDPPDIDGNRGPDDHSVPDDSPVRDDDFFDDDCPAPCNVVVHGDDSSDNDPGPD